Protein AF-0000000072905252 (afdb_homodimer)

Secondary structure (DSSP, 8-state):
-EEP-TT-GGGGSPPBPPPGGG-SHHHHHHHHHHHHHHHHTT-SEEEGGGGT--BSEEEEEETTEEEEEEEEEEEEE-S-EEEEEE--TTSTT--EEEEEESEEEEEEE-TTS-EEEEEEEHHHHHHHHHHHHHHTT--GGGGS-HHHHHHHHHHHHHHHHT--PEE-/-EEP-TT-GGGGSPPBPPPGGG-SHHHHHHHHHHHHHHHHTT-SEEEGGGGT--BSEEEEEETTEEEEEEEEEEEEE-S-EEEEEE--TTSTT--EEEEEESEEEEEEE-TTS-EEEEEEEHHHHHHHHHHHHHHTT--GGGGS-HHHHHHHHHHHHHHHHT--PEE-

Structure (mmCIF, N/CA/C/O backbone):
data_AF-0000000072905252-model_v1
#
loop_
_entity.id
_entity.type
_entity.pdbx_description
1 polymer 'Peptide deformylase'
#
loop_
_atom_site.group_PDB
_atom_site.id
_atom_site.type_symbol
_atom_site.label_atom_id
_atom_site.label_alt_id
_atom_site.label_comp_id
_atom_site.label_asym_id
_atom_site.label_entity_id
_atom_site.label_seq_id
_atom_site.pdbx_PDB_ins_code
_atom_site.Cartn_x
_atom_site.Cartn_y
_atom_site.Cartn_z
_atom_site.occupancy
_atom_site.B_iso_or_equiv
_atom_site.auth_seq_id
_atom_site.auth_comp_id
_atom_site.auth_asym_id
_atom_site.auth_atom_id
_atom_site.pdbx_PDB_model_num
ATOM 1 N N . MET A 1 1 ? 1.146 -1.81 -18.516 1 95.25 1 MET A N 1
ATOM 2 C CA . MET A 1 1 ? 0.144 -2.795 -18.125 1 95.25 1 MET A CA 1
ATOM 3 C C . MET A 1 1 ? -0.932 -2.156 -17.25 1 95.25 1 MET A C 1
ATOM 5 O O . MET A 1 1 ? -0.639 -1.273 -16.453 1 95.25 1 MET A O 1
ATOM 9 N N . ASN A 1 2 ? -2.209 -2.602 -17.453 1 96.75 2 ASN A N 1
ATOM 10 C CA . ASN A 1 2 ? -3.328 -2.004 -16.719 1 96.75 2 ASN A CA 1
ATOM 11 C C . ASN A 1 2 ? -3.799 -2.898 -15.586 1 96.75 2 ASN A C 1
ATOM 13 O O . ASN A 1 2 ? -3.852 -4.121 -15.727 1 96.75 2 ASN A O 1
ATOM 17 N N . ILE A 1 3 ? -4.121 -2.289 -14.484 1 97.62 3 ILE A N 1
ATOM 18 C CA . ILE A 1 3 ? -4.672 -3.033 -13.352 1 97.62 3 ILE A CA 1
ATOM 19 C C . ILE A 1 3 ? -6.191 -2.883 -13.328 1 97.62 3 ILE A C 1
ATOM 21 O O . ILE A 1 3 ? -6.711 -1.764 -13.312 1 97.62 3 ILE A O 1
ATOM 25 N N . GLN A 1 4 ? -6.84 -4.02 -13.352 1 97.88 4 GLN A N 1
ATOM 26 C CA . GLN A 1 4 ? -8.297 -4.039 -13.281 1 97.88 4 GLN A CA 1
ATOM 27 C C . GLN A 1 4 ? -8.789 -3.576 -11.914 1 97.88 4 GLN A C 1
ATOM 29 O O . GLN A 1 4 ? -8.141 -3.818 -10.898 1 97.88 4 GLN A O 1
ATOM 34 N N . VAL A 1 5 ? -9.883 -3.012 -11.922 1 96.31 5 VAL A N 1
ATOM 35 C CA . VAL A 1 5 ? -10.453 -2.451 -10.695 1 96.31 5 VAL A CA 1
ATOM 36 C C . VAL A 1 5 ? -11.742 -3.188 -10.344 1 96.31 5 VAL A C 1
ATOM 38 O O . VAL A 1 5 ? -12.344 -3.842 -11.195 1 96.31 5 VAL A O 1
ATOM 41 N N . TYR A 1 6 ? -12.094 -3.09 -9.18 1 94.81 6 TYR A N 1
ATOM 42 C CA . TYR A 1 6 ? -13.305 -3.697 -8.641 1 94.81 6 TYR A CA 1
ATOM 43 C C . TYR A 1 6 ? -14.445 -3.629 -9.648 1 94.81 6 TYR A C 1
ATOM 45 O O . TYR A 1 6 ? -14.617 -2.619 -10.336 1 94.81 6 TYR A O 1
ATOM 53 N N . GLU A 1 7 ? -15.227 -4.766 -9.906 1 91.75 7 GLU A N 1
ATOM 54 C CA . GLU A 1 7 ? -16.391 -5 -10.766 1 91.75 7 GLU A CA 1
ATOM 55 C C . GLU A 1 7 ? -15.977 -5.684 -12.07 1 91.75 7 GLU A C 1
ATOM 57 O O . GLU A 1 7 ? -16.828 -6.191 -12.805 1 91.75 7 GLU A O 1
ATOM 62 N N . ALA A 1 8 ? -14.609 -5.484 -12.383 1 95.94 8 ALA A N 1
ATOM 63 C CA . ALA A 1 8 ? -14.203 -6.25 -13.555 1 95.94 8 ALA A CA 1
ATOM 64 C C . ALA A 1 8 ? -14.516 -7.73 -13.383 1 95.94 8 ALA A C 1
ATOM 66 O O . ALA A 1 8 ? -14.125 -8.344 -12.383 1 95.94 8 ALA A O 1
ATOM 67 N N . LYS A 1 9 ? -15.133 -8.352 -14.312 1 96.62 9 LYS A N 1
ATOM 68 C CA . LYS A 1 9 ? -15.609 -9.727 -14.211 1 96.62 9 LYS A CA 1
ATOM 69 C C . LYS A 1 9 ? -14.461 -10.695 -13.977 1 96.62 9 LYS A C 1
ATOM 71 O O . LYS A 1 9 ? -14.609 -11.68 -13.242 1 96.62 9 LYS A O 1
ATOM 76 N N . ILE A 1 10 ? -13.344 -10.367 -14.539 1 98.12 10 ILE A N 1
ATOM 77 C CA . ILE A 1 10 ? -12.211 -11.289 -14.492 1 98.12 10 ILE A CA 1
ATOM 78 C C . ILE A 1 10 ? -11.711 -11.422 -13.055 1 98.12 10 ILE A C 1
ATOM 80 O O . ILE A 1 10 ? -11.102 -12.438 -12.695 1 98.12 10 ILE A O 1
ATOM 84 N N . LEU A 1 11 ? -11.977 -10.438 -12.172 1 98.25 11 LEU A N 1
ATOM 85 C CA . LEU A 1 11 ? -11.523 -10.453 -10.789 1 98.25 11 LEU A CA 1
ATOM 86 C C . LEU A 1 11 ? -12.336 -11.445 -9.969 1 98.25 11 LEU A C 1
ATOM 88 O O . LEU A 1 11 ? -11.93 -11.812 -8.859 1 98.25 11 LEU A O 1
ATOM 92 N N . ARG A 1 12 ? -13.445 -11.961 -10.531 1 97.81 12 ARG A N 1
ATOM 93 C CA . ARG A 1 12 ? -14.312 -12.898 -9.836 1 97.81 12 ARG A CA 1
ATOM 94 C C . ARG A 1 12 ? -14.266 -14.273 -10.492 1 97.81 12 ARG A C 1
ATOM 96 O O . ARG A 1 12 ? -15.047 -15.164 -10.148 1 97.81 12 ARG A O 1
ATOM 103 N N . THR A 1 13 ? -13.391 -14.43 -11.383 1 97.75 13 THR A N 1
ATOM 104 C CA . THR A 1 13 ? -13.258 -15.695 -12.109 1 97.75 13 THR A CA 1
ATOM 105 C C . THR A 1 13 ? -12.062 -16.484 -11.594 1 97.75 13 THR A C 1
ATOM 107 O O . THR A 1 13 ? -10.977 -15.945 -11.422 1 97.75 13 THR A O 1
ATOM 110 N N . LYS A 1 14 ? -12.336 -17.781 -11.281 1 98.62 14 LYS A N 1
ATOM 111 C CA . LYS A 1 14 ? -11.219 -18.656 -10.945 1 98.62 14 LYS A CA 1
ATOM 112 C C . LYS A 1 14 ? -10.289 -18.844 -12.141 1 98.62 14 LYS A C 1
ATOM 114 O O . LYS A 1 14 ? -10.727 -19.297 -13.203 1 98.62 14 LYS A O 1
ATOM 119 N N . SER A 1 15 ? -9.102 -18.5 -11.992 1 98.75 15 SER A N 1
ATOM 120 C CA . SER A 1 15 ? -8.141 -18.531 -13.086 1 98.75 15 SER A CA 1
ATOM 121 C C . SER A 1 15 ? -7.777 -19.953 -13.461 1 98.75 15 SER A C 1
ATOM 123 O O . SER A 1 15 ? -7.844 -20.859 -12.625 1 98.75 15 SER A O 1
ATOM 125 N N . THR A 1 16 ? -7.336 -20.156 -14.648 1 98.81 16 THR A N 1
ATOM 126 C CA . THR A 1 16 ? -7.031 -21.469 -15.195 1 98.81 16 THR A CA 1
ATOM 127 C C . THR A 1 16 ? -5.555 -21.812 -15 1 98.81 16 THR A C 1
ATOM 129 O O . THR A 1 16 ? -4.68 -20.984 -15.281 1 98.81 16 THR A O 1
ATOM 132 N N . PRO A 1 17 ? -5.258 -23 -14.562 1 98.75 17 PRO A N 1
ATOM 133 C CA . PRO A 1 17 ? -3.857 -23.391 -14.375 1 98.75 17 PRO A CA 1
ATOM 134 C C . PRO A 1 17 ? -3.059 -23.359 -15.68 1 98.75 17 PRO A C 1
ATOM 136 O O . PRO A 1 17 ? -3.639 -23.438 -16.766 1 98.75 17 PRO A O 1
ATOM 139 N N . LEU A 1 18 ? -1.794 -23.219 -15.508 1 98.69 18 LEU A N 1
ATOM 140 C CA . LEU A 1 18 ? -0.896 -23.266 -16.656 1 98.69 18 LEU A CA 1
ATOM 141 C C . LEU A 1 18 ? -0.424 -24.688 -16.938 1 98.69 18 LEU A C 1
ATOM 143 O O . LEU A 1 18 ? -0.189 -25.453 -16 1 98.69 18 LEU A O 1
ATOM 147 N N . GLU A 1 19 ? -0.247 -24.922 -18.203 1 97.88 19 GLU A N 1
ATOM 148 C CA . GLU A 1 19 ? 0.451 -26.125 -18.625 1 97.88 19 GLU A CA 1
ATOM 149 C C . GLU A 1 19 ? 1.955 -25.891 -18.734 1 97.88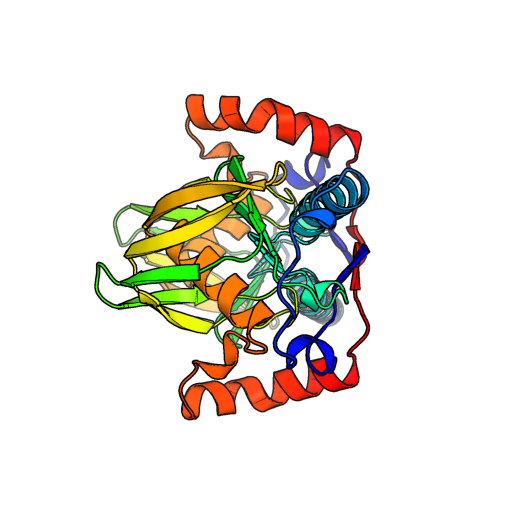 19 GLU A C 1
ATOM 151 O O . GLU A 1 19 ? 2.402 -24.75 -18.828 1 97.88 19 GLU A O 1
ATOM 156 N N . LYS A 1 20 ? 2.662 -26.938 -18.75 1 95.81 20 LYS A N 1
ATOM 157 C CA . LYS A 1 20 ? 4.121 -26.875 -18.734 1 95.81 20 LYS A CA 1
ATOM 158 C C . LYS A 1 20 ? 4.637 -26.078 -19.938 1 95.81 20 LYS A C 1
ATOM 160 O O . LYS A 1 20 ? 5.594 -25.312 -19.828 1 95.81 20 LYS A O 1
ATOM 165 N N . GLU A 1 21 ? 4.008 -26.266 -21.078 1 96.56 21 GLU A N 1
ATOM 166 C CA . GLU A 1 21 ? 4.453 -25.641 -22.312 1 96.56 21 GLU A CA 1
ATOM 167 C C . GLU A 1 21 ? 4.234 -24.141 -22.281 1 96.56 21 GLU A C 1
ATOM 169 O O . GLU A 1 21 ? 4.844 -23.391 -23.062 1 96.56 21 GLU A O 1
ATOM 174 N N . GLU A 1 22 ? 3.396 -23.703 -21.359 1 98.06 22 GLU A N 1
ATOM 175 C CA . GLU A 1 22 ? 3.076 -22.281 -21.25 1 98.06 22 GLU A CA 1
ATOM 176 C C . GLU A 1 22 ? 4.125 -21.547 -20.438 1 98.06 22 GLU A C 1
ATOM 178 O O . GLU A 1 22 ? 4.148 -20.312 -20.406 1 98.06 22 GLU A O 1
ATOM 183 N N . ILE A 1 23 ? 4.914 -22.297 -19.812 1 98.31 23 ILE A N 1
ATOM 184 C CA . ILE A 1 23 ? 6.016 -21.703 -19.062 1 98.31 23 ILE A CA 1
ATOM 185 C C . ILE A 1 23 ? 7.211 -21.5 -19.984 1 98.31 23 ILE A C 1
ATOM 187 O O . ILE A 1 23 ? 8.047 -22.391 -20.141 1 98.31 23 ILE A O 1
ATOM 191 N N . ASN A 1 24 ? 7.258 -20.312 -20.656 1 98.06 24 ASN A N 1
ATOM 192 C CA . ASN A 1 24 ? 8.219 -19.984 -21.703 1 98.06 24 ASN A CA 1
ATOM 193 C C . ASN A 1 24 ? 8.68 -18.531 -21.594 1 98.06 24 ASN A C 1
ATOM 195 O O . ASN A 1 24 ? 8.406 -17.859 -20.609 1 98.06 24 ASN A O 1
ATOM 199 N N . ASP A 1 25 ? 9.398 -18.078 -22.594 1 98.12 25 ASP A N 1
ATOM 200 C CA . ASP A 1 25 ? 9.984 -16.75 -22.562 1 98.12 25 ASP A CA 1
ATOM 201 C C . ASP A 1 25 ? 8.898 -15.672 -22.562 1 98.12 25 ASP A C 1
ATOM 203 O O . ASP A 1 25 ? 9.07 -14.609 -21.969 1 98.12 25 ASP A O 1
ATOM 207 N N . GLU A 1 26 ? 7.832 -15.977 -23.234 1 98.31 26 GLU A N 1
ATOM 208 C CA . GLU A 1 26 ? 6.727 -15.023 -23.266 1 98.31 26 GLU A CA 1
ATOM 209 C C . GLU A 1 26 ? 6.129 -14.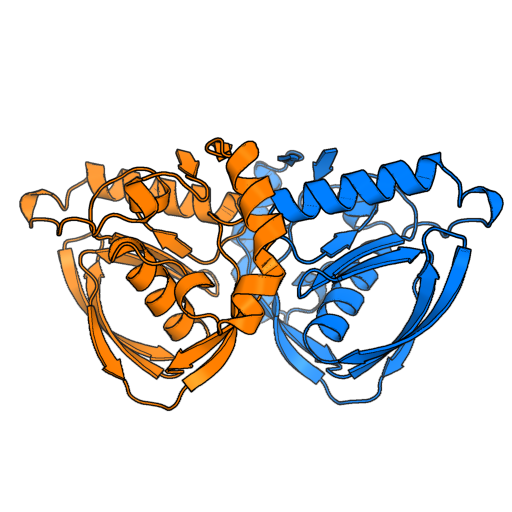82 -21.875 1 98.31 26 GLU A C 1
ATOM 211 O O . GLU A 1 26 ? 5.863 -13.688 -21.469 1 98.31 26 GLU A O 1
ATOM 216 N N . LEU A 1 27 ? 5.934 -15.883 -21.188 1 98.69 27 LEU A N 1
ATOM 217 C CA . LEU A 1 27 ? 5.43 -15.789 -19.812 1 98.69 27 LEU A CA 1
ATOM 218 C C . LEU A 1 27 ? 6.402 -15.031 -18.922 1 98.69 27 LEU A C 1
ATOM 220 O O . LEU A 1 27 ? 5.992 -14.195 -18.125 1 98.69 27 LEU A O 1
ATOM 224 N N . ARG A 1 28 ? 7.652 -15.312 -19.078 1 98.69 28 ARG A N 1
ATOM 225 C CA . ARG A 1 28 ? 8.664 -14.664 -18.25 1 98.69 28 ARG A CA 1
ATOM 226 C C . ARG A 1 28 ? 8.641 -13.148 -18.453 1 98.69 28 ARG A C 1
ATOM 228 O O . ARG A 1 28 ? 8.773 -12.383 -17.5 1 98.69 28 ARG A O 1
ATOM 235 N N . LYS A 1 29 ? 8.461 -12.758 -19.672 1 98.69 29 LYS A N 1
ATOM 236 C CA . LYS A 1 29 ? 8.352 -11.336 -19.969 1 98.69 29 LYS A CA 1
ATOM 237 C C . LYS A 1 29 ? 7.121 -10.727 -19.297 1 98.69 29 LYS A C 1
ATOM 239 O O . LYS A 1 29 ? 7.188 -9.625 -18.75 1 98.69 29 LYS A O 1
ATOM 244 N N . THR A 1 30 ? 6.051 -11.422 -19.375 1 98.75 30 THR A N 1
ATOM 245 C CA . THR A 1 30 ? 4.812 -10.969 -18.75 1 98.75 30 THR A CA 1
ATOM 246 C C . THR A 1 30 ? 4.996 -10.82 -17.234 1 98.75 30 THR A C 1
ATOM 248 O O . THR A 1 30 ? 4.594 -9.812 -16.656 1 98.75 30 THR A O 1
ATOM 251 N N . LEU A 1 31 ? 5.645 -11.797 -16.625 1 98.88 31 LEU A N 1
ATOM 252 C CA . LEU A 1 31 ? 5.902 -11.766 -15.188 1 98.88 31 LEU A CA 1
ATOM 253 C C . LEU A 1 31 ? 6.781 -10.578 -14.812 1 98.88 31 LEU A C 1
ATOM 255 O O . LEU A 1 31 ? 6.543 -9.914 -13.805 1 98.88 31 LEU A O 1
ATOM 259 N N . ASP A 1 32 ? 7.773 -10.297 -15.641 1 98.62 32 ASP A N 1
ATOM 260 C CA . ASP A 1 32 ? 8.641 -9.141 -15.414 1 98.62 32 ASP A CA 1
ATOM 261 C C . ASP A 1 32 ? 7.84 -7.844 -15.477 1 98.62 32 ASP A C 1
ATOM 263 O O . ASP A 1 32 ? 8.047 -6.941 -14.664 1 98.62 32 ASP A O 1
ATOM 267 N N . GLU A 1 33 ? 6.973 -7.758 -16.422 1 98.69 33 GLU A N 1
ATOM 268 C CA . GLU A 1 33 ? 6.133 -6.57 -16.562 1 98.69 33 GLU A CA 1
ATOM 269 C C . GLU A 1 33 ? 5.195 -6.418 -15.367 1 98.69 33 GLU A C 1
ATOM 271 O O . GLU A 1 33 ? 4.934 -5.301 -14.922 1 98.69 33 GLU A O 1
ATOM 276 N N . MET A 1 34 ? 4.723 -7.508 -14.867 1 98.75 34 MET A N 1
ATOM 277 C CA . MET A 1 34 ? 3.861 -7.488 -13.688 1 98.75 34 MET A CA 1
ATOM 278 C C . MET A 1 34 ? 4.617 -6.961 -12.477 1 98.75 34 MET A C 1
ATOM 280 O O . MET A 1 34 ? 4.07 -6.184 -11.688 1 98.75 34 MET A O 1
ATOM 284 N N . VAL A 1 35 ? 5.855 -7.391 -12.305 1 98.31 35 VAL A N 1
ATOM 285 C CA . VAL A 1 35 ? 6.68 -6.91 -11.195 1 98.31 35 VAL A CA 1
ATOM 286 C C . VAL A 1 35 ? 6.852 -5.398 -11.297 1 98.31 35 VAL A C 1
ATOM 288 O O . VAL A 1 35 ? 6.688 -4.68 -10.305 1 98.31 35 VAL A O 1
ATOM 291 N N . GLU A 1 36 ? 7.145 -4.902 -12.492 1 96.69 36 GLU A N 1
ATOM 292 C CA . GLU A 1 36 ? 7.328 -3.471 -12.703 1 96.69 36 GLU A CA 1
ATOM 293 C C . GLU A 1 36 ? 6.043 -2.701 -12.406 1 96.69 36 GLU A C 1
ATOM 295 O O . GLU A 1 36 ? 6.074 -1.676 -11.719 1 96.69 36 GLU A O 1
ATOM 300 N N . THR A 1 37 ? 4.953 -3.203 -12.867 1 97.56 37 THR A N 1
ATOM 301 C CA . THR A 1 37 ? 3.65 -2.582 -12.648 1 97.56 37 THR A CA 1
ATOM 302 C C . THR A 1 37 ? 3.309 -2.562 -11.156 1 97.56 37 THR A C 1
ATOM 304 O O . THR A 1 37 ? 2.877 -1.536 -10.633 1 97.56 37 THR A O 1
ATOM 307 N N . MET A 1 38 ? 3.545 -3.666 -10.5 1 97.75 38 MET A N 1
ATOM 308 C CA . MET A 1 38 ? 3.326 -3.795 -9.062 1 97.75 38 MET A CA 1
ATOM 309 C C . MET A 1 38 ? 4.117 -2.74 -8.297 1 97.75 38 MET A C 1
ATOM 311 O O . MET A 1 38 ? 3.572 -2.057 -7.43 1 97.75 38 MET A O 1
ATOM 315 N N . ARG A 1 39 ? 5.398 -2.568 -8.68 1 94.62 39 ARG A N 1
ATOM 316 C CA . ARG A 1 39 ? 6.277 -1.589 -8.047 1 94.62 39 ARG A CA 1
ATOM 317 C C . ARG A 1 39 ? 5.75 -0.172 -8.242 1 94.62 39 ARG A C 1
ATOM 319 O O . ARG A 1 39 ? 5.629 0.591 -7.281 1 94.62 39 ARG A O 1
ATOM 326 N N . LEU A 1 40 ? 5.352 0.103 -9.422 1 93 40 LEU A N 1
ATOM 327 C CA . LEU A 1 40 ? 4.863 1.436 -9.758 1 93 40 LEU A CA 1
ATOM 328 C C . LEU A 1 40 ? 3.562 1.741 -9.031 1 93 40 LEU A C 1
ATOM 330 O O . LEU A 1 40 ? 3.312 2.887 -8.648 1 93 40 LEU A O 1
ATOM 334 N N . ALA A 1 41 ? 2.77 0.756 -8.859 1 94.62 41 ALA A N 1
ATOM 335 C CA . ALA A 1 41 ? 1.467 0.93 -8.219 1 94.62 41 ALA A CA 1
ATOM 336 C C . ALA A 1 41 ? 1.587 0.873 -6.699 1 94.62 41 ALA A C 1
ATOM 338 O O . ALA A 1 41 ? 0.583 0.947 -5.988 1 94.62 41 ALA A O 1
ATOM 339 N N . ASN A 1 42 ? 2.785 0.638 -6.223 1 93.12 42 ASN A N 1
ATOM 340 C CA . ASN A 1 42 ? 3.082 0.617 -4.793 1 93.12 42 ASN A CA 1
ATOM 341 C C . ASN A 1 42 ? 2.42 -0.569 -4.102 1 93.12 42 ASN A C 1
ATOM 343 O O . ASN A 1 42 ? 1.799 -0.41 -3.047 1 93.12 42 ASN A O 1
ATOM 347 N N . GLY A 1 43 ? 2.576 -1.724 -4.789 1 95.5 43 GLY A N 1
ATOM 348 C CA . GLY A 1 43 ? 2.021 -2.953 -4.246 1 95.5 43 GLY A CA 1
ATOM 349 C C . GLY A 1 43 ? 3.082 -3.92 -3.752 1 95.5 43 GLY A C 1
ATOM 350 O O . GLY A 1 43 ? 4.27 -3.732 -4.02 1 95.5 43 GLY A O 1
ATOM 351 N N . VAL A 1 44 ? 2.578 -4.961 -3.084 1 96.44 44 VAL A N 1
ATOM 352 C CA . VAL A 1 44 ? 3.424 -6.047 -2.594 1 96.44 44 VAL A CA 1
ATOM 353 C C . VAL A 1 44 ? 3.205 -7.293 -3.443 1 96.44 44 VAL A C 1
ATOM 355 O O . VAL A 1 44 ? 4.078 -8.164 -3.518 1 96.44 44 VAL A O 1
ATOM 358 N N . GLY A 1 45 ? 2.094 -7.352 -4.094 1 98.44 45 GLY A N 1
ATOM 359 C CA . GLY A 1 45 ? 1.72 -8.453 -4.965 1 98.44 45 GLY A CA 1
ATOM 360 C C . GLY A 1 45 ? 0.789 -8.039 -6.09 1 98.44 45 GLY A C 1
ATOM 361 O O . GLY A 1 45 ? 0.141 -6.992 -6.008 1 98.44 45 GLY A O 1
ATOM 362 N N . LEU A 1 46 ? 0.73 -8.852 -7.035 1 98.88 46 LEU A N 1
ATOM 363 C CA . LEU A 1 46 ? -0.113 -8.633 -8.203 1 98.88 46 LEU A CA 1
ATOM 364 C C . LEU A 1 46 ? -0.442 -9.953 -8.898 1 98.88 46 LEU A C 1
ATOM 366 O O . LEU A 1 46 ? 0.46 -10.688 -9.305 1 98.88 46 LEU A O 1
ATOM 370 N N . ALA A 1 47 ? -1.706 -10.227 -9.039 1 98.88 47 ALA A N 1
ATOM 371 C CA . ALA A 1 47 ? -2.148 -11.484 -9.633 1 98.88 47 ALA A CA 1
ATOM 372 C C . ALA A 1 47 ? -2.473 -11.305 -11.109 1 98.88 47 ALA A C 1
ATOM 374 O O . ALA A 1 47 ? -2.783 -10.195 -11.555 1 98.88 47 ALA A O 1
ATOM 375 N N . SER A 1 48 ? -2.451 -12.406 -11.82 1 98.88 48 SER A N 1
ATOM 376 C CA . SER A 1 48 ? -2.668 -12.391 -13.266 1 98.88 48 SER A CA 1
ATOM 377 C C . SER A 1 48 ? -4.043 -11.828 -13.609 1 98.88 48 SER A C 1
ATOM 379 O O . SER A 1 48 ? -4.176 -11.031 -14.539 1 98.88 48 SER A O 1
ATOM 381 N N . ASN A 1 49 ? -5.051 -12.234 -12.852 1 98.75 49 ASN A N 1
ATOM 382 C CA . ASN A 1 49 ? -6.395 -11.766 -13.172 1 98.75 49 ASN A CA 1
ATOM 383 C C . ASN A 1 49 ? -6.543 -10.266 -12.914 1 98.75 49 ASN A C 1
ATOM 385 O O . ASN A 1 49 ? -7.379 -9.609 -13.531 1 98.75 49 ASN A O 1
ATOM 389 N N . GLN A 1 50 ? -5.703 -9.688 -12.086 1 98.75 50 GLN A N 1
ATOM 390 C CA . GLN A 1 50 ? -5.719 -8.25 -11.867 1 98.75 50 GLN A CA 1
ATOM 391 C C . GLN A 1 50 ? -5.211 -7.496 -13.086 1 98.75 50 GLN A C 1
ATOM 393 O O . GLN A 1 50 ? -5.449 -6.293 -13.227 1 98.75 50 GLN A O 1
ATOM 398 N N . VAL A 1 51 ? -4.496 -8.203 -13.969 1 98.69 51 VAL A N 1
ATOM 399 C CA . VAL A 1 51 ? -4.012 -7.559 -15.18 1 98.69 51 VAL A CA 1
ATOM 400 C C . VAL A 1 51 ? -4.664 -8.195 -16.406 1 98.69 51 VAL A C 1
ATOM 402 O O . VAL A 1 51 ? -4.051 -8.289 -17.469 1 98.69 51 VAL A O 1
ATOM 405 N N . ASP A 1 52 ? -5.77 -8.766 -16.219 1 98.38 52 ASP A N 1
ATOM 406 C CA . ASP A 1 52 ? -6.684 -9.227 -17.25 1 98.38 52 ASP A CA 1
ATOM 407 C C . ASP A 1 52 ? -6.16 -10.5 -17.922 1 98.38 52 ASP A C 1
ATOM 409 O O . ASP A 1 52 ? -6.379 -10.711 -19.125 1 98.38 52 ASP A O 1
ATOM 413 N N . ILE A 1 53 ? -5.449 -11.258 -17.25 1 98.69 53 ILE A N 1
ATOM 414 C CA . ILE A 1 53 ? -4.961 -12.539 -17.75 1 98.69 53 ILE A CA 1
ATOM 415 C C . ILE A 1 53 ? -5.566 -13.672 -16.938 1 98.69 53 ILE A C 1
ATOM 417 O O . ILE A 1 53 ? -5.457 -13.688 -15.703 1 98.69 53 ILE A O 1
ATOM 421 N N . ASP A 1 54 ? -6.23 -14.617 -17.609 1 98.56 54 ASP A N 1
ATOM 422 C CA . ASP A 1 54 ? -6.906 -15.734 -16.953 1 98.56 54 ASP A CA 1
ATOM 423 C C . ASP A 1 54 ? -5.977 -16.938 -16.828 1 98.56 54 ASP A C 1
ATOM 425 O O . ASP A 1 54 ? -6.207 -17.969 -17.438 1 98.56 54 ASP A O 1
ATOM 429 N N . ARG A 1 55 ? -4.973 -16.844 -16.031 1 98.81 55 ARG A N 1
ATOM 430 C CA . ARG A 1 55 ? -4.035 -17.906 -15.719 1 98.81 55 ARG A CA 1
ATOM 431 C C . ARG A 1 55 ? -3.605 -17.859 -14.258 1 98.81 55 ARG A C 1
ATOM 433 O O . ARG A 1 55 ? -3.525 -16.781 -13.664 1 98.81 55 ARG A O 1
ATOM 440 N N . ARG A 1 56 ? -3.238 -18.953 -13.68 1 98.88 56 ARG A N 1
ATOM 441 C CA . ARG A 1 56 ? -2.986 -19.047 -12.242 1 98.88 56 ARG A CA 1
ATOM 442 C C . ARG A 1 56 ? -1.529 -18.734 -11.922 1 98.88 56 ARG A C 1
ATOM 444 O O . ARG A 1 56 ? -0.723 -19.641 -11.711 1 98.88 56 ARG A O 1
ATOM 451 N N . TYR A 1 57 ? -1.21 -17.516 -11.844 1 98.94 57 TYR A N 1
ATOM 452 C CA . TYR A 1 57 ? 0.095 -17.078 -11.352 1 98.94 57 TYR A CA 1
ATOM 453 C C . TYR A 1 57 ? 0.022 -15.672 -10.773 1 98.94 57 TYR A C 1
ATOM 455 O O . TYR A 1 57 ? -0.938 -14.938 -11.023 1 98.94 57 TYR A O 1
ATOM 463 N N . PHE A 1 58 ? 0.933 -15.32 -9.945 1 98.94 58 PHE A N 1
ATOM 464 C CA . PHE A 1 58 ? 1.069 -13.969 -9.406 1 98.94 58 PHE A CA 1
ATOM 465 C C . PHE A 1 58 ? 2.518 -13.68 -9.039 1 98.94 58 PHE A C 1
ATOM 467 O O . PHE A 1 58 ? 3.355 -14.586 -9.023 1 98.94 58 PHE A O 1
ATOM 474 N N . VAL A 1 59 ? 2.816 -12.422 -8.82 1 98.94 59 VAL A N 1
ATOM 475 C CA . VAL A 1 59 ? 4.145 -12 -8.391 1 98.94 59 VAL A CA 1
ATOM 476 C C . VAL A 1 59 ? 4.055 -11.336 -7.02 1 98.94 59 VAL A C 1
ATOM 478 O O . VAL A 1 59 ? 3.035 -10.727 -6.684 1 98.94 59 VAL A O 1
ATOM 481 N N . LEU A 1 60 ? 5.098 -11.492 -6.211 1 98.75 60 LEU A N 1
ATOM 482 C CA . LEU A 1 60 ? 5.273 -10.891 -4.895 1 98.75 60 LEU A CA 1
ATOM 483 C C . LEU A 1 60 ? 6.652 -10.25 -4.77 1 98.75 60 LEU A C 1
ATOM 485 O O . LEU A 1 60 ? 7.625 -10.734 -5.348 1 98.75 60 LEU A O 1
ATOM 489 N N . GLU A 1 61 ? 6.719 -9.234 -4.031 1 97.38 61 GLU A N 1
ATOM 490 C CA . GLU A 1 61 ? 8.031 -8.703 -3.682 1 97.38 61 GLU A CA 1
ATOM 491 C C . GLU A 1 61 ? 8.047 -8.156 -2.26 1 97.38 61 GLU A C 1
ATOM 493 O O . GLU A 1 61 ? 7.227 -7.301 -1.909 1 97.38 61 GLU A O 1
ATOM 498 N N . ILE A 1 62 ? 8.922 -8.656 -1.437 1 93.94 62 ILE A N 1
ATOM 499 C CA . ILE A 1 62 ? 9.148 -8.188 -0.075 1 93.94 62 ILE A CA 1
ATOM 500 C C . ILE A 1 62 ? 10.648 -8.078 0.187 1 93.94 62 ILE A C 1
ATOM 502 O O . ILE A 1 62 ? 11.406 -9.008 -0.104 1 93.94 62 ILE A O 1
ATOM 506 N N . ASP A 1 63 ? 11.148 -6.941 0.66 1 90.06 63 ASP A N 1
ATOM 507 C CA . ASP A 1 63 ? 12.547 -6.707 0.99 1 90.06 63 ASP A CA 1
ATOM 508 C C . ASP A 1 63 ? 13.453 -7.012 -0.203 1 90.06 63 ASP A C 1
ATOM 510 O O . ASP A 1 63 ? 14.438 -7.746 -0.073 1 90.06 63 ASP A O 1
ATOM 514 N N . GLU A 1 64 ? 12.906 -6.621 -1.407 1 89.44 64 GLU A N 1
ATOM 515 C CA . GLU A 1 64 ? 13.664 -6.664 -2.652 1 89.44 64 GLU A CA 1
ATOM 516 C C . GLU A 1 64 ? 13.828 -8.102 -3.152 1 89.44 64 GLU A C 1
ATOM 518 O O . GLU A 1 64 ? 14.617 -8.359 -4.062 1 89.44 64 GLU A O 1
ATOM 523 N N . ILE A 1 65 ? 13.148 -8.977 -2.508 1 95.44 65 ILE A N 1
ATOM 524 C CA . ILE A 1 65 ? 13.102 -10.359 -2.986 1 95.44 65 ILE A CA 1
ATOM 525 C C . ILE A 1 65 ? 11.812 -10.594 -3.766 1 95.44 65 ILE A C 1
ATOM 527 O O . ILE A 1 65 ? 10.711 -10.43 -3.225 1 95.44 65 ILE A O 1
ATOM 531 N N . VAL A 1 66 ? 11.992 -10.953 -5.02 1 98 66 VAL A N 1
ATOM 532 C CA . VAL A 1 66 ? 10.852 -11.172 -5.91 1 98 66 VAL A CA 1
ATOM 533 C C . VAL A 1 66 ? 10.531 -12.656 -5.992 1 98 66 VAL A C 1
ATOM 535 O O . VAL A 1 66 ? 11.445 -13.492 -6.086 1 98 66 VAL A O 1
ATOM 538 N N . LYS A 1 67 ? 9.297 -13.008 -5.883 1 98.75 67 LYS A N 1
ATOM 539 C CA . LYS A 1 67 ? 8.82 -14.359 -6.156 1 98.75 67 LYS A CA 1
ATOM 540 C C . LYS A 1 67 ? 7.758 -14.359 -7.25 1 98.75 67 LYS A C 1
ATOM 542 O O . LYS A 1 67 ? 6.801 -13.594 -7.191 1 98.75 67 LYS A O 1
ATOM 547 N N . LYS A 1 68 ? 7.961 -15.117 -8.242 1 98.94 68 LYS A N 1
ATOM 548 C CA . LYS A 1 68 ? 7.012 -15.375 -9.328 1 98.94 68 LYS A CA 1
ATOM 549 C C . LYS A 1 68 ? 6.387 -16.766 -9.188 1 98.94 68 LYS A C 1
ATOM 551 O O . LYS A 1 68 ? 7.059 -17.781 -9.398 1 98.94 68 LYS A O 1
ATOM 556 N N . CYS A 1 69 ? 5.156 -16.797 -8.828 1 98.94 69 CYS A N 1
ATOM 557 C CA . CYS A 1 69 ? 4.52 -18.047 -8.383 1 98.94 69 CYS A CA 1
ATOM 558 C C . CYS A 1 69 ? 3.52 -18.531 -9.422 1 98.94 69 CYS A C 1
ATOM 560 O O . CYS A 1 69 ? 2.441 -17.969 -9.578 1 98.94 69 CYS A O 1
ATOM 562 N N . ILE A 1 70 ? 3.896 -19.609 -10.047 1 98.94 70 ILE A N 1
ATOM 563 C CA . ILE A 1 70 ? 3.045 -20.219 -11.062 1 98.94 70 ILE A CA 1
ATOM 564 C C . ILE A 1 70 ? 2.328 -21.422 -10.477 1 98.94 70 ILE A C 1
ATOM 566 O O . ILE A 1 70 ? 2.949 -22.266 -9.812 1 98.94 70 ILE A O 1
ATOM 570 N N . ASN A 1 71 ? 1.043 -21.531 -10.688 1 98.94 71 ASN A N 1
ATOM 571 C CA . ASN A 1 71 ? 0.197 -22.609 -10.172 1 98.94 71 ASN A CA 1
ATOM 572 C C . ASN A 1 71 ? 0.392 -22.797 -8.664 1 98.94 71 ASN A C 1
ATOM 574 O O . ASN A 1 71 ? 0.622 -23.906 -8.203 1 98.94 71 ASN A O 1
ATOM 578 N N . PRO A 1 72 ? 0.211 -21.719 -7.93 1 98.94 72 PRO A N 1
ATOM 579 C CA . PRO A 1 72 ? 0.483 -21.797 -6.488 1 98.94 72 PRO A CA 1
ATOM 580 C C . PRO A 1 72 ? -0.581 -22.578 -5.723 1 98.94 72 PRO A C 1
ATOM 582 O O . PRO A 1 72 ? -1.75 -22.578 -6.117 1 98.94 72 PRO A O 1
ATOM 585 N N . GLU A 1 73 ? -0.112 -23.125 -4.672 1 98.75 73 GLU A N 1
ATOM 586 C CA . GLU A 1 73 ? -0.994 -23.875 -3.773 1 98.75 73 GLU A CA 1
ATOM 587 C C . GLU A 1 73 ? -0.565 -23.703 -2.32 1 98.75 73 GLU A C 1
ATOM 589 O O . GLU A 1 73 ? 0.63 -23.672 -2.018 1 98.75 73 GLU A O 1
ATOM 594 N N . ILE A 1 74 ? -1.515 -23.578 -1.463 1 98.75 74 ILE A N 1
ATOM 595 C CA . ILE A 1 74 ? -1.255 -23.656 -0.03 1 98.75 74 ILE A CA 1
ATOM 596 C C . ILE A 1 74 ? -1.413 -25.094 0.448 1 98.75 74 ILE A C 1
ATOM 598 O O . ILE A 1 74 ? -2.508 -25.656 0.387 1 98.75 74 ILE A O 1
ATOM 602 N N . LEU A 1 75 ? -0.341 -25.609 0.94 1 98.75 75 LEU A N 1
ATOM 603 C CA . LEU A 1 75 ? -0.32 -27.031 1.304 1 98.75 75 LEU A CA 1
ATOM 604 C C . LEU A 1 75 ? -0.821 -27.234 2.73 1 98.75 75 LEU A C 1
ATOM 606 O O . LEU A 1 75 ? -1.499 -28.219 3.021 1 98.75 75 LEU A O 1
ATOM 610 N N . GLU A 1 76 ? -0.391 -26.344 3.615 1 98.5 76 GLU A N 1
ATOM 611 C CA . GLU A 1 76 ? -0.682 -26.516 5.035 1 98.5 76 GLU A CA 1
ATOM 612 C C . GLU A 1 76 ? -0.75 -25.156 5.746 1 98.5 76 GLU A C 1
ATOM 614 O O . GLU A 1 76 ? 0.007 -24.25 5.418 1 98.5 76 GLU A O 1
ATOM 619 N N . VAL A 1 77 ? -1.645 -25.062 6.723 1 98.19 77 VAL A N 1
ATOM 620 C CA . VAL A 1 77 ? -1.672 -23.953 7.66 1 98.19 77 VAL A CA 1
ATOM 621 C C . VAL A 1 77 ? -0.918 -24.328 8.938 1 98.19 77 VAL A C 1
ATOM 623 O O . VAL A 1 77 ? -1.214 -25.344 9.555 1 98.19 77 VAL A O 1
ATOM 626 N N . LEU A 1 78 ? 0.012 -23.562 9.328 1 97.81 78 LEU A N 1
ATOM 627 C CA . LEU A 1 78 ? 0.947 -24 10.367 1 97.81 78 LEU A CA 1
ATOM 628 C C . LEU A 1 78 ? 0.789 -23.156 11.625 1 97.81 78 LEU A C 1
ATOM 630 O O . LEU A 1 78 ? 1.408 -23.453 12.656 1 97.81 78 LEU A O 1
ATOM 634 N N . ASP A 1 79 ? 0.065 -22.078 11.586 1 95.62 79 ASP A N 1
ATOM 635 C CA . ASP A 1 79 ? -0.129 -21.219 12.742 1 95.62 79 ASP A CA 1
ATOM 636 C C . ASP A 1 79 ? -1.527 -20.594 12.742 1 95.62 79 ASP A C 1
ATOM 638 O O . ASP A 1 79 ? -2.268 -20.734 11.766 1 95.62 79 ASP A O 1
ATOM 642 N N . ASP A 1 80 ? -1.888 -19.953 13.773 1 95.19 80 ASP A N 1
ATOM 643 C CA . ASP A 1 80 ? -3.205 -19.344 13.953 1 95.19 80 ASP A CA 1
ATOM 644 C C . ASP A 1 80 ? -3.354 -18.094 13.094 1 95.19 80 ASP A C 1
ATOM 646 O O . ASP A 1 80 ? -2.367 -17.562 12.57 1 95.19 80 ASP A O 1
ATOM 650 N N . ASN A 1 81 ? -4.605 -17.656 12.984 1 96.5 81 ASN A N 1
ATOM 651 C CA . ASN A 1 81 ? -4.93 -16.422 12.289 1 96.5 81 ASN A CA 1
ATOM 652 C C . ASN A 1 81 ? -4.469 -15.195 13.07 1 96.5 81 ASN A C 1
ATOM 654 O O . ASN A 1 81 ? -4.578 -15.156 14.297 1 96.5 81 ASN A O 1
ATOM 658 N N . VAL A 1 82 ? -3.938 -14.258 12.367 1 95.19 82 VAL A N 1
ATOM 659 C CA . VAL A 1 82 ? -3.621 -12.945 12.906 1 95.19 82 VAL A CA 1
ATOM 660 C C . VAL A 1 82 ? -4.242 -11.859 12.031 1 95.19 82 VAL A C 1
ATOM 662 O O . VAL A 1 82 ? -4.234 -11.961 10.805 1 95.19 82 VAL A O 1
ATOM 665 N N . GLU A 1 83 ? -4.797 -10.883 12.688 1 93.94 83 GLU A N 1
ATOM 666 C CA . GLU A 1 83 ? -5.367 -9.766 11.945 1 93.94 83 GLU A CA 1
ATOM 667 C C . GLU A 1 83 ? -4.285 -8.781 11.508 1 93.94 83 GLU A C 1
ATOM 669 O O . GLU A 1 83 ? -3.422 -8.406 12.305 1 93.94 83 GLU A O 1
ATOM 674 N N . MET A 1 84 ? -4.293 -8.438 10.273 1 90.5 84 MET A N 1
ATOM 675 C CA . MET A 1 84 ? -3.391 -7.422 9.742 1 90.5 84 MET A CA 1
ATOM 676 C C . MET A 1 84 ? -4.098 -6.555 8.703 1 90.5 84 MET A C 1
ATOM 678 O O . MET A 1 84 ? -4.992 -7.027 8 1 90.5 84 MET A O 1
ATOM 682 N N . GLU A 1 85 ? -3.713 -5.297 8.633 1 91.06 85 GLU A N 1
ATOM 683 C CA . GLU A 1 85 ? -4.277 -4.383 7.645 1 91.06 85 GLU A CA 1
ATOM 684 C C . GLU A 1 85 ? -3.947 -4.832 6.227 1 91.06 85 GLU A C 1
ATOM 686 O O . GLU A 1 85 ? -2.811 -5.215 5.941 1 91.06 85 GLU A O 1
ATOM 691 N N . GLU A 1 86 ? -4.988 -4.848 5.406 1 94.62 86 GLU A N 1
ATOM 692 C CA . GLU A 1 86 ? -4.805 -5.211 4.004 1 94.62 86 GLU A CA 1
ATOM 693 C C . GLU A 1 86 ? -5.422 -4.168 3.076 1 94.62 86 GLU A C 1
ATOM 695 O O . GLU A 1 86 ? -6.434 -3.555 3.41 1 94.62 86 GLU A O 1
ATOM 700 N N . GLY A 1 87 ? -4.777 -3.873 1.992 1 94.88 87 GLY A N 1
ATOM 701 C CA . GLY A 1 87 ? -5.301 -3.197 0.816 1 94.88 87 GLY A CA 1
ATOM 702 C C . GLY A 1 87 ? -5.191 -4.027 -0.448 1 94.88 87 GLY A C 1
ATOM 703 O O . GLY A 1 87 ? -4.789 -5.191 -0.399 1 94.88 87 GLY A O 1
ATOM 704 N N . CYS A 1 88 ? -5.609 -3.465 -1.419 1 97.06 88 CYS A N 1
ATOM 705 C CA . CYS A 1 88 ? -5.59 -4.172 -2.693 1 97.06 88 CYS A CA 1
ATOM 706 C C . CYS A 1 88 ? -5.469 -3.197 -3.857 1 97.06 88 CYS A C 1
ATOM 708 O O . CYS A 1 88 ? -6.176 -2.189 -3.902 1 97.06 88 CYS A O 1
ATOM 710 N N . LEU A 1 89 ? -4.617 -3.525 -4.816 1 97.5 89 LEU A N 1
ATOM 711 C CA . LEU A 1 89 ? -4.41 -2.652 -5.969 1 97.5 89 LEU A CA 1
ATOM 712 C C . LEU A 1 89 ? -5.676 -2.555 -6.812 1 97.5 89 LEU A C 1
ATOM 714 O O . LEU A 1 89 ? -5.859 -1.583 -7.551 1 97.5 89 LEU A O 1
ATOM 718 N N . SER A 1 90 ? -6.594 -3.502 -6.707 1 97.94 90 SER A N 1
ATOM 719 C CA . SER A 1 90 ? -7.832 -3.516 -7.48 1 97.94 90 SER A CA 1
ATOM 720 C C . SER A 1 90 ? -8.977 -2.863 -6.711 1 97.94 90 SER A C 1
ATOM 722 O O . SER A 1 90 ? -10.078 -2.699 -7.238 1 97.94 90 SER A O 1
ATOM 724 N N . ILE A 1 91 ? -8.773 -2.5 -5.527 1 96.5 91 ILE A N 1
ATOM 725 C CA . ILE A 1 91 ? -9.758 -1.811 -4.703 1 96.5 91 ILE A CA 1
ATOM 726 C C . ILE A 1 91 ? -9.125 -0.589 -4.043 1 96.5 91 ILE A C 1
ATOM 728 O O . ILE A 1 91 ? -8.945 -0.557 -2.824 1 96.5 91 ILE A O 1
ATOM 732 N N . PRO A 1 92 ? -8.859 0.45 -4.855 1 94.31 92 PRO A N 1
ATOM 733 C CA . PRO A 1 92 ? -8.094 1.603 -4.371 1 94.31 92 PRO A CA 1
ATOM 734 C C . PRO A 1 92 ? -8.781 2.32 -3.211 1 94.31 92 PRO A C 1
ATOM 736 O O . PRO A 1 92 ? -10 2.529 -3.24 1 94.31 92 PRO A O 1
ATOM 739 N N . GLY A 1 93 ? -8.008 2.617 -2.223 1 93.06 93 GLY A N 1
ATOM 740 C CA . GLY A 1 93 ? -8.461 3.49 -1.153 1 93.06 93 GLY A CA 1
ATOM 741 C C . GLY A 1 93 ? -9.141 2.744 -0.02 1 93.06 93 GLY A C 1
ATOM 742 O O . GLY A 1 93 ? -9.562 3.354 0.964 1 93.06 93 GLY A O 1
ATOM 743 N N . ILE A 1 94 ? -9.281 1.476 -0.146 1 95.12 94 ILE A N 1
ATOM 744 C CA . ILE A 1 94 ? -9.914 0.706 0.917 1 95.12 94 ILE A CA 1
ATOM 745 C C . ILE A 1 94 ? -8.875 -0.163 1.62 1 95.12 94 ILE A C 1
ATOM 747 O O . ILE A 1 94 ? -8.156 -0.924 0.973 1 95.12 94 ILE A O 1
ATOM 751 N N . PHE A 1 95 ? -8.742 0.026 2.928 1 94.56 95 PHE A N 1
ATOM 752 C CA . PHE A 1 95 ? -7.883 -0.76 3.809 1 94.56 95 PHE A CA 1
ATOM 753 C C . PHE A 1 95 ? -8.68 -1.311 4.984 1 94.56 95 PHE A C 1
ATOM 755 O O . PHE A 1 95 ? -9.422 -0.573 5.645 1 94.56 95 PHE A O 1
ATOM 762 N N . LYS A 1 96 ? -8.594 -2.584 5.254 1 95.5 96 LYS A N 1
ATOM 763 C CA . LYS A 1 96 ? -9.281 -3.221 6.375 1 95.5 96 LYS A CA 1
ATOM 764 C C . LYS A 1 96 ? -8.422 -4.305 7.012 1 95.5 96 LYS A C 1
ATOM 766 O O . LYS A 1 96 ? -7.52 -4.848 6.363 1 95.5 96 LYS A O 1
ATOM 771 N N . ARG A 1 97 ? -8.672 -4.504 8.234 1 94.19 97 ARG A N 1
ATOM 772 C CA . ARG A 1 97 ? -8.016 -5.625 8.906 1 94.19 97 ARG A CA 1
ATOM 773 C C . ARG A 1 97 ? -8.609 -6.953 8.461 1 94.19 97 ARG A C 1
ATOM 775 O O . ARG A 1 97 ? -9.836 -7.117 8.445 1 94.19 97 ARG A O 1
ATOM 782 N N . VAL A 1 98 ? -7.793 -7.812 8.102 1 96.44 98 VAL A N 1
ATOM 783 C CA . VAL A 1 98 ? -8.203 -9.148 7.691 1 96.44 98 VAL A CA 1
ATOM 784 C C . VAL A 1 98 ? -7.422 -10.195 8.469 1 96.44 98 VAL A C 1
ATOM 786 O O . VAL A 1 98 ? -6.215 -10.055 8.68 1 96.44 98 VAL A O 1
ATOM 789 N N . ALA A 1 99 ? -8.07 -11.188 8.898 1 96.88 99 ALA A N 1
ATOM 790 C CA . ALA A 1 99 ? -7.426 -12.297 9.609 1 96.88 99 ALA A CA 1
ATOM 791 C C . ALA A 1 99 ? -6.992 -13.383 8.633 1 96.88 99 ALA A C 1
ATOM 793 O O . ALA A 1 99 ? -7.785 -13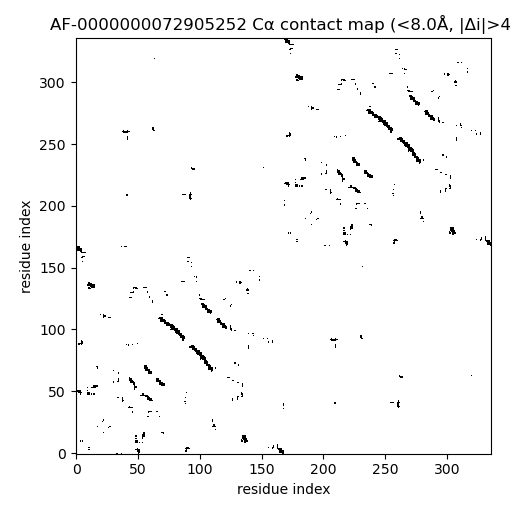.844 7.812 1 96.88 99 ALA A O 1
ATOM 794 N N . ARG A 1 100 ? -5.703 -13.711 8.711 1 97.69 100 ARG A N 1
ATOM 795 C CA . ARG A 1 100 ? -5.141 -14.812 7.938 1 97.69 100 ARG A CA 1
ATOM 796 C C . ARG A 1 100 ? -4.168 -15.633 8.781 1 97.69 100 ARG A C 1
ATOM 798 O O . ARG A 1 100 ? -3.57 -15.109 9.727 1 97.69 100 ARG A O 1
ATOM 805 N N . PRO A 1 101 ? -4.027 -16.969 8.391 1 98.25 101 PRO A N 1
ATOM 806 C CA . PRO A 1 101 ? -2.934 -17.703 9.016 1 98.25 101 PRO A CA 1
ATOM 807 C C . PRO A 1 101 ? -1.588 -17 8.898 1 98.25 101 PRO A C 1
ATOM 809 O O . PRO A 1 101 ? -1.241 -16.5 7.82 1 98.25 101 PRO A O 1
ATOM 812 N N . ASN A 1 102 ? -0.867 -16.953 10 1 97.75 102 ASN A N 1
ATOM 813 C CA . ASN A 1 102 ? 0.384 -16.203 10.039 1 97.75 102 ASN A CA 1
ATOM 814 C C . ASN A 1 102 ? 1.548 -17.016 9.492 1 97.75 102 ASN A C 1
ATOM 816 O O . ASN A 1 102 ? 2.623 -16.484 9.227 1 97.75 102 ASN A O 1
ATOM 820 N N . LYS A 1 103 ? 1.354 -18.297 9.367 1 98.62 103 LYS A N 1
ATOM 821 C CA . LYS A 1 103 ? 2.379 -19.219 8.875 1 98.62 103 LYS A CA 1
ATOM 822 C C . LYS A 1 103 ? 1.765 -20.312 8.023 1 98.62 103 LYS A C 1
ATOM 824 O O . LYS A 1 103 ? 0.83 -21 8.453 1 98.62 103 LYS A O 1
ATOM 829 N N . ILE A 1 104 ? 2.299 -20.516 6.785 1 98.88 104 ILE A N 1
ATOM 830 C CA . ILE A 1 104 ? 1.748 -21.516 5.863 1 98.88 104 ILE A CA 1
ATOM 831 C C . ILE A 1 104 ? 2.883 -22.203 5.113 1 98.88 104 ILE A C 1
ATOM 833 O O . ILE A 1 104 ? 3.963 -21.641 4.941 1 98.88 104 ILE A O 1
ATOM 837 N N . LYS A 1 105 ? 2.637 -23.375 4.688 1 98.94 105 LYS A N 1
ATOM 838 C CA . LYS A 1 105 ? 3.469 -24.078 3.721 1 98.94 105 LYS A CA 1
ATOM 839 C C . LYS A 1 105 ? 2.873 -24 2.318 1 98.94 105 LYS A C 1
ATOM 841 O O . LYS A 1 105 ? 1.68 -24.25 2.129 1 98.94 105 LYS A O 1
ATOM 846 N N . VAL A 1 106 ? 3.709 -23.656 1.361 1 98.94 106 VAL A N 1
ATOM 847 C CA . VAL A 1 106 ? 3.174 -23.422 0.024 1 98.94 106 VAL A CA 1
ATOM 848 C C . VAL A 1 106 ? 3.986 -24.203 -1.003 1 98.94 106 VAL A C 1
ATOM 850 O O . VAL A 1 106 ? 5.102 -24.641 -0.716 1 98.94 106 VAL A O 1
ATOM 853 N N . ARG A 1 107 ? 3.402 -24.406 -2.152 1 98.94 107 ARG A N 1
ATOM 854 C CA . ARG A 1 107 ? 4.043 -24.984 -3.332 1 98.94 107 ARG A CA 1
ATOM 855 C C . ARG A 1 107 ? 3.68 -24.203 -4.586 1 98.94 107 ARG A C 1
ATOM 857 O O . ARG A 1 107 ? 2.527 -23.797 -4.758 1 98.94 107 ARG A O 1
ATOM 864 N N . TYR A 1 108 ? 4.648 -24 -5.473 1 98.94 108 TYR A N 1
ATOM 865 C CA . TYR A 1 108 ? 4.41 -23.359 -6.762 1 98.94 108 TYR A CA 1
ATOM 866 C C . TYR A 1 108 ? 5.539 -23.672 -7.738 1 98.94 108 TYR A C 1
ATOM 868 O O . TYR A 1 108 ? 6.535 -24.297 -7.367 1 98.94 108 TYR A O 1
ATOM 876 N N . LEU A 1 109 ? 5.352 -23.359 -9 1 98.88 109 LEU A N 1
ATOM 877 C CA . LEU A 1 109 ? 6.426 -23.391 -9.992 1 98.88 109 LEU A CA 1
ATOM 878 C C . LEU A 1 109 ? 7.055 -22.016 -10.148 1 98.88 109 LEU A C 1
ATOM 880 O O . LEU A 1 109 ? 6.352 -21 -10.18 1 98.88 109 LEU A O 1
ATOM 884 N N . ASP A 1 110 ? 8.352 -21.984 -10.258 1 98.56 110 ASP A N 1
ATOM 885 C CA . ASP A 1 110 ? 9.008 -20.703 -10.531 1 98.56 110 ASP A CA 1
ATOM 886 C C . ASP A 1 110 ? 8.984 -20.391 -12.023 1 98.56 110 ASP A C 1
ATOM 888 O O . ASP A 1 110 ? 8.359 -21.109 -12.805 1 98.56 110 ASP A O 1
ATOM 892 N N . GLU A 1 111 ? 9.609 -19.312 -12.438 1 97.94 111 GLU A N 1
ATOM 893 C CA . GLU A 1 111 ? 9.508 -18.812 -13.797 1 97.94 111 GLU A CA 1
ATOM 894 C C . GLU A 1 111 ? 10.188 -19.75 -14.789 1 97.94 111 GLU A C 1
ATOM 896 O O . GLU A 1 111 ? 10.008 -19.625 -16 1 97.94 111 GLU A O 1
ATOM 901 N N . ASN A 1 112 ? 10.922 -20.766 -14.289 1 97.12 112 ASN A N 1
ATOM 902 C CA . ASN A 1 112 ? 11.578 -21.766 -15.133 1 97.12 112 ASN A CA 1
ATOM 903 C C . ASN A 1 112 ? 10.867 -23.109 -15.07 1 97.12 112 ASN A C 1
ATOM 905 O O . ASN A 1 112 ? 11.312 -24.078 -15.68 1 97.12 112 ASN A O 1
ATOM 909 N N . GLY A 1 113 ? 9.805 -23.172 -14.273 1 97.88 113 GLY A N 1
ATOM 910 C CA . GLY A 1 113 ? 9 -24.375 -14.195 1 97.88 113 GLY A CA 1
ATOM 911 C C . GLY A 1 113 ? 9.469 -25.344 -13.117 1 97.88 113 GLY A C 1
ATOM 912 O O . GLY A 1 113 ? 9.008 -26.484 -13.055 1 97.88 113 GLY A O 1
ATOM 913 N N . ASN A 1 114 ? 10.359 -24.891 -12.297 1 98.38 114 ASN A N 1
ATOM 914 C CA . ASN A 1 114 ? 10.82 -25.734 -11.188 1 98.38 114 ASN A CA 1
ATOM 915 C C . ASN A 1 114 ? 9.875 -25.656 -10 1 98.38 114 ASN A C 1
ATOM 917 O O . ASN A 1 114 ? 9.359 -24.578 -9.672 1 98.38 114 ASN A O 1
ATOM 921 N N . VAL A 1 115 ? 9.773 -26.781 -9.336 1 98.62 115 VAL A N 1
ATOM 922 C CA . VAL A 1 115 ? 8.914 -26.844 -8.164 1 98.62 115 VAL A CA 1
ATOM 923 C C . VAL A 1 115 ? 9.609 -26.188 -6.977 1 98.62 115 VAL A C 1
ATOM 925 O O . VAL A 1 115 ? 10.781 -26.453 -6.711 1 98.62 115 VAL A O 1
ATOM 928 N N . VAL A 1 116 ? 8.898 -25.297 -6.301 1 98.81 116 VAL A N 1
ATOM 929 C CA . VAL A 1 116 ? 9.367 -24.688 -5.062 1 98.81 116 VAL A CA 1
ATOM 930 C C . VAL A 1 116 ? 8.398 -25 -3.932 1 98.81 116 VAL A C 1
ATOM 932 O O . VAL A 1 116 ? 7.188 -24.797 -4.07 1 98.81 116 VAL A O 1
ATOM 935 N N . GLU A 1 117 ? 8.828 -25.547 -2.912 1 98.81 117 GLU A N 1
ATOM 936 C CA . GLU A 1 117 ? 8.086 -25.719 -1.666 1 98.81 117 GLU A CA 1
ATOM 937 C C . GLU A 1 117 ? 8.758 -24.969 -0.517 1 98.81 117 GLU A C 1
ATOM 939 O O . GLU A 1 117 ? 9.961 -25.109 -0.302 1 98.81 117 GLU A O 1
ATOM 944 N N . GLU A 1 118 ? 8.008 -24.188 0.181 1 98.75 118 GLU A N 1
ATOM 945 C CA . GLU A 1 118 ? 8.625 -23.438 1.271 1 98.75 118 GLU A CA 1
ATOM 946 C C . GLU A 1 118 ? 7.586 -23.016 2.309 1 98.75 118 GLU A C 1
ATOM 948 O O . GLU A 1 118 ? 6.383 -23.078 2.051 1 98.75 118 GLU A O 1
ATOM 953 N N . VAL A 1 119 ? 8.078 -22.703 3.498 1 98.81 119 VAL A N 1
ATOM 954 C CA . VAL A 1 119 ? 7.246 -22.141 4.559 1 98.81 119 VAL A CA 1
ATOM 955 C C . VAL A 1 119 ? 7.324 -20.625 4.535 1 98.81 119 VAL A C 1
ATOM 957 O O . VAL A 1 119 ? 8.406 -20.047 4.402 1 98.81 119 VAL A O 1
ATOM 960 N N . MET A 1 120 ? 6.164 -19.938 4.547 1 98.31 120 MET A N 1
ATOM 961 C CA . MET A 1 120 ? 6.066 -18.484 4.594 1 98.31 120 MET A CA 1
ATOM 962 C C . MET A 1 120 ? 5.414 -18.031 5.895 1 98.31 120 MET A C 1
ATOM 964 O O . MET A 1 120 ? 4.52 -18.688 6.414 1 98.31 120 MET A O 1
ATOM 968 N N . GLU A 1 121 ? 5.918 -16.953 6.352 1 97.25 121 GLU A N 1
ATOM 969 C CA . GLU A 1 121 ? 5.371 -16.391 7.582 1 97.25 121 GLU A CA 1
ATOM 970 C C . GLU A 1 121 ? 5.184 -14.875 7.465 1 97.25 121 GLU A C 1
ATOM 972 O O . GLU A 1 121 ? 5.789 -14.242 6.598 1 97.25 121 GLU A O 1
ATOM 977 N N . GLY A 1 122 ? 4.32 -14.352 8.359 1 94.56 122 GLY A N 1
ATOM 978 C CA . GLY A 1 122 ? 4.145 -12.914 8.406 1 94.56 122 GLY A CA 1
ATOM 979 C C . GLY A 1 122 ? 3.666 -12.328 7.09 1 94.56 122 GLY A C 1
ATOM 980 O O . GLY A 1 122 ? 2.699 -12.812 6.5 1 94.56 122 GLY A O 1
ATOM 981 N N . LEU A 1 123 ? 4.375 -11.328 6.625 1 94.62 123 LEU A N 1
ATOM 982 C CA . LEU A 1 123 ? 3.957 -10.586 5.441 1 94.62 123 LEU A CA 1
ATOM 983 C C . LEU A 1 123 ? 3.969 -11.477 4.207 1 94.62 123 LEU A C 1
ATOM 985 O O . LEU A 1 123 ? 3.094 -11.367 3.344 1 94.62 123 LEU A O 1
ATOM 989 N N . TRP A 1 124 ? 4.922 -12.398 4.148 1 97.62 124 TRP A N 1
ATOM 990 C CA . TRP A 1 124 ? 4.98 -13.336 3.033 1 97.62 124 TRP A CA 1
ATOM 991 C C . TRP A 1 124 ? 3.738 -14.219 3 1 97.62 124 TRP A C 1
ATOM 993 O O . TRP A 1 124 ? 3.131 -14.406 1.944 1 97.62 124 TRP A O 1
ATOM 1003 N N . ALA A 1 125 ? 3.42 -14.734 4.156 1 98.5 125 ALA A N 1
ATOM 1004 C CA . ALA A 1 125 ? 2.252 -15.609 4.258 1 98.5 125 ALA A CA 1
ATOM 1005 C C . ALA A 1 125 ? 0.977 -14.859 3.877 1 98.5 125 ALA A C 1
ATOM 1007 O O . ALA A 1 125 ? 0.163 -15.367 3.102 1 98.5 125 ALA A O 1
ATOM 1008 N N . LYS A 1 126 ? 0.833 -13.672 4.359 1 97.5 126 LYS A N 1
ATOM 1009 C CA . LYS A 1 126 ? -0.347 -12.852 4.09 1 97.5 126 LYS A CA 1
ATOM 1010 C C . LYS A 1 126 ? -0.462 -12.531 2.602 1 97.5 126 LYS A C 1
ATOM 1012 O O . LYS A 1 126 ? -1.522 -12.711 2.002 1 97.5 126 LYS A O 1
ATOM 1017 N N . ALA A 1 127 ? 0.641 -12.055 1.977 1 98.31 127 ALA A N 1
ATOM 1018 C CA . ALA A 1 127 ? 0.639 -11.672 0.568 1 98.31 127 ALA A CA 1
ATOM 1019 C C . ALA A 1 127 ? 0.319 -12.867 -0.327 1 98.31 127 ALA A C 1
ATOM 1021 O O . ALA A 1 127 ? -0.46 -12.75 -1.276 1 98.31 127 ALA A O 1
ATOM 1022 N N . PHE A 1 128 ? 0.889 -14.016 0 1 98.88 128 PHE A N 1
ATOM 1023 C CA . PHE A 1 128 ? 0.648 -15.227 -0.782 1 98.88 128 PHE A CA 1
ATOM 1024 C C . PHE A 1 128 ? -0.823 -15.617 -0.733 1 98.88 128 PHE A C 1
ATOM 1026 O O . PHE A 1 128 ? -1.418 -15.945 -1.763 1 98.88 128 PHE A O 1
ATOM 1033 N N . GLN A 1 129 ? -1.36 -15.594 0.463 1 98.88 129 GLN A N 1
ATOM 1034 C CA . GLN A 1 129 ? -2.773 -15.914 0.637 1 98.88 129 GLN A CA 1
ATOM 1035 C C . GLN A 1 129 ? -3.66 -14.914 -0.103 1 98.88 129 GLN A C 1
ATOM 1037 O O . GLN A 1 129 ? -4.629 -15.305 -0.759 1 98.88 129 GLN A O 1
ATOM 1042 N N . HIS A 1 130 ? -3.328 -13.617 -0.008 1 98.75 130 HIS A N 1
ATOM 1043 C CA . HIS A 1 130 ? -4.078 -12.57 -0.688 1 98.75 130 HIS A CA 1
ATOM 1044 C C . HIS A 1 130 ? -4.102 -12.797 -2.195 1 98.75 130 HIS A C 1
ATOM 1046 O O . HIS A 1 130 ? -5.168 -12.789 -2.812 1 98.75 130 HIS A O 1
ATOM 1052 N N . GLU A 1 131 ? -2.9 -13.031 -2.783 1 98.94 131 GLU A N 1
ATOM 1053 C CA . GLU A 1 131 ? -2.82 -13.234 -4.227 1 98.94 131 GLU A CA 1
ATOM 1054 C C . GLU A 1 131 ? -3.477 -14.547 -4.637 1 98.94 131 GLU A C 1
ATOM 1056 O O . GLU A 1 131 ? -4.051 -14.648 -5.723 1 98.94 131 GLU A O 1
ATOM 1061 N N . THR A 1 132 ? -3.406 -15.578 -3.779 1 98.88 132 THR A N 1
ATOM 1062 C CA . THR A 1 132 ? -4.105 -16.828 -4.043 1 98.88 132 THR A CA 1
ATOM 1063 C C . THR A 1 132 ? -5.613 -16.609 -4.082 1 98.88 132 THR A C 1
ATOM 1065 O O . THR A 1 132 ? -6.309 -17.172 -4.934 1 98.88 132 THR A O 1
ATOM 1068 N N . ASP A 1 133 ? -6.141 -15.852 -3.152 1 98.81 133 ASP A N 1
ATOM 1069 C CA . ASP A 1 133 ? -7.551 -15.477 -3.213 1 98.81 133 ASP A CA 1
ATOM 1070 C C . ASP A 1 133 ? -7.902 -14.867 -4.57 1 98.81 133 ASP A C 1
ATOM 1072 O O . ASP A 1 133 ? -8.93 -15.203 -5.156 1 98.81 133 ASP A O 1
ATOM 1076 N N . HIS A 1 134 ? -7.051 -14.008 -5.07 1 98.88 134 HIS A N 1
ATOM 1077 C CA . HIS A 1 134 ? -7.312 -13.359 -6.348 1 98.88 134 HIS A CA 1
ATOM 1078 C C . HIS A 1 134 ? -7.488 -14.383 -7.461 1 98.88 134 HIS A C 1
ATOM 1080 O O . HIS A 1 134 ? -8.492 -14.359 -8.18 1 98.88 134 HIS A O 1
ATOM 1086 N N . ILE A 1 135 ? -6.582 -15.305 -7.594 1 98.81 135 ILE A N 1
ATOM 1087 C CA . ILE A 1 135 ? -6.652 -16.234 -8.719 1 98.81 135 ILE A CA 1
ATOM 1088 C C . ILE A 1 135 ? -7.746 -17.266 -8.469 1 98.81 135 ILE A C 1
ATOM 1090 O O . ILE A 1 135 ? -8.062 -18.062 -9.352 1 98.81 135 ILE A O 1
ATOM 1094 N N . ASN A 1 136 ? -8.289 -17.312 -7.312 1 98.75 136 ASN A N 1
ATOM 1095 C CA . ASN A 1 136 ? -9.469 -18.125 -7.027 1 98.75 136 ASN A CA 1
ATOM 1096 C C . ASN A 1 136 ? -10.758 -17.312 -7.227 1 98.75 136 ASN A C 1
ATOM 1098 O O . ASN A 1 136 ? -11.844 -17.797 -6.91 1 98.75 136 ASN A O 1
ATOM 1102 N N . GLY A 1 137 ? -10.664 -16.125 -7.699 1 98.38 137 GLY A N 1
ATOM 1103 C CA . GLY A 1 137 ? -11.828 -15.289 -7.973 1 98.38 137 GLY A CA 1
ATOM 1104 C C . GLY A 1 137 ? -12.391 -14.633 -6.73 1 98.38 137 GLY A C 1
ATOM 1105 O O . GLY A 1 137 ? -13.578 -14.305 -6.68 1 98.38 137 GLY A O 1
ATOM 1106 N N . MET A 1 138 ? -11.555 -14.492 -5.727 1 98.19 138 MET A N 1
ATOM 1107 C CA . MET A 1 138 ? -11.945 -13.867 -4.465 1 98.19 138 MET A CA 1
ATOM 1108 C C . MET A 1 138 ? -11.109 -12.625 -4.188 1 98.19 138 MET A C 1
ATOM 1110 O O . MET A 1 138 ? -10.008 -12.484 -4.727 1 98.19 138 MET A O 1
ATOM 1114 N N . MET A 1 139 ? -11.641 -11.719 -3.375 1 97.81 139 MET A N 1
ATOM 1115 C CA . MET A 1 139 ? -10.93 -10.523 -2.932 1 97.81 139 MET A CA 1
ATOM 1116 C C . MET A 1 139 ? -10.945 -10.406 -1.411 1 97.81 139 MET A C 1
ATOM 1118 O O . MET A 1 139 ? -11.766 -11.047 -0.747 1 97.81 139 MET A O 1
ATOM 1122 N N . PHE A 1 140 ? -10.047 -9.578 -0.874 1 97.88 140 PHE A N 1
ATOM 1123 C CA . PHE A 1 140 ? -9.898 -9.516 0.576 1 97.88 140 PHE A CA 1
ATOM 1124 C C . PHE A 1 140 ? -11.188 -9.031 1.23 1 97.88 140 PHE A C 1
ATOM 1126 O O . PHE A 1 140 ? -11.469 -9.367 2.383 1 97.88 140 PHE A O 1
ATOM 1133 N N . ILE A 1 141 ? -12.031 -8.305 0.515 1 96.88 141 ILE A N 1
ATOM 1134 C CA . ILE A 1 141 ? -13.266 -7.762 1.074 1 96.88 141 ILE A CA 1
ATOM 1135 C C . ILE A 1 141 ? -14.258 -8.891 1.325 1 96.88 141 ILE A C 1
ATOM 1137 O O . ILE A 1 141 ? -15.219 -8.727 2.088 1 96.88 141 ILE A O 1
ATOM 1141 N N . ASP A 1 142 ? -14.07 -10.031 0.629 1 97.38 142 ASP A N 1
ATOM 1142 C CA . ASP A 1 142 ? -14.93 -11.195 0.828 1 97.38 142 ASP A CA 1
ATOM 1143 C C . ASP A 1 142 ? -14.695 -11.82 2.201 1 97.38 142 ASP A C 1
ATOM 1145 O O . ASP A 1 142 ? -15.508 -12.625 2.668 1 97.38 142 ASP A O 1
ATOM 1149 N N . ARG A 1 143 ? -13.625 -11.477 2.854 1 96.56 143 ARG A N 1
ATOM 1150 C CA . ARG A 1 143 ? -13.266 -12.055 4.145 1 96.56 143 ARG A CA 1
ATOM 1151 C C . ARG A 1 143 ? -13.695 -11.148 5.289 1 96.56 143 ARG A C 1
ATOM 1153 O O . ARG A 1 143 ? -13.523 -11.492 6.461 1 96.56 143 ARG A O 1
ATOM 1160 N N . LEU A 1 144 ? -14.242 -10.055 4.988 1 96.75 144 LEU A N 1
ATOM 1161 C CA . LEU A 1 144 ? -14.664 -9.102 6.008 1 96.75 144 LEU A CA 1
ATOM 1162 C C . LEU A 1 144 ? -15.969 -9.547 6.664 1 96.75 144 LEU A C 1
ATOM 1164 O O . LEU A 1 144 ? -16.781 -10.219 6.035 1 96.75 144 LEU A O 1
ATOM 1168 N N . SER A 1 145 ? -16.156 -9.203 7.863 1 95.56 145 SER A N 1
ATOM 1169 C CA . SER A 1 145 ? -17.438 -9.422 8.539 1 95.56 145 SER A CA 1
ATOM 1170 C C . SER A 1 145 ? -18.562 -8.641 7.863 1 95.56 145 SER A C 1
ATOM 1172 O O . SER A 1 145 ? -18.297 -7.672 7.148 1 95.56 145 SER A O 1
ATOM 1174 N N . PRO A 1 146 ? -19.797 -9.062 8.102 1 95.94 146 PRO A N 1
ATOM 1175 C CA . PRO A 1 146 ? -20.938 -8.328 7.527 1 95.94 146 PRO A CA 1
ATOM 1176 C C . PRO A 1 146 ? -20.938 -6.852 7.906 1 95.94 146 PRO A C 1
ATOM 1178 O O . PRO A 1 146 ? -21.219 -5.996 7.066 1 95.94 146 PRO A O 1
ATOM 1181 N N . ILE A 1 147 ? -20.656 -6.543 9.102 1 94.75 147 ILE A N 1
ATOM 1182 C CA . ILE A 1 147 ? -20.641 -5.164 9.578 1 94.75 147 ILE A CA 1
ATOM 1183 C C . ILE A 1 147 ? -19.594 -4.367 8.805 1 94.75 147 ILE A C 1
ATOM 1185 O O . ILE A 1 147 ? -19.875 -3.266 8.32 1 94.75 147 ILE A O 1
ATOM 1189 N N . ASN A 1 148 ? -18.375 -4.941 8.617 1 94.38 148 ASN A N 1
ATOM 1190 C CA . ASN A 1 148 ? -17.312 -4.262 7.891 1 94.38 148 ASN A CA 1
ATOM 1191 C C . ASN A 1 148 ? -17.656 -4.109 6.41 1 94.38 148 ASN A C 1
ATOM 1193 O O . ASN A 1 148 ? -17.312 -3.1 5.793 1 94.38 148 ASN A O 1
ATOM 1197 N N . LYS A 1 149 ? -18.297 -5.086 5.875 1 95.44 149 LYS A N 1
ATOM 1198 C CA . LYS A 1 149 ? -18.75 -4.984 4.492 1 95.44 149 LYS A CA 1
ATOM 1199 C C . LYS A 1 149 ? -19.734 -3.836 4.316 1 95.44 149 LYS A C 1
ATOM 1201 O O . LYS A 1 149 ? -19.672 -3.09 3.338 1 95.44 149 LYS A O 1
ATOM 1206 N N . SER A 1 150 ? -20.594 -3.709 5.266 1 95.31 150 SER A N 1
ATOM 1207 C CA . SER A 1 150 ? -21.578 -2.639 5.211 1 95.31 150 SER A CA 1
ATOM 1208 C C . SER A 1 150 ? -20.922 -1.268 5.281 1 95.31 150 SER A C 1
ATOM 1210 O O . SER A 1 150 ? -21.344 -0.329 4.609 1 95.31 150 SER A O 1
ATOM 1212 N N . LEU A 1 151 ? -19.891 -1.223 5.977 1 93.62 151 LEU A N 1
ATOM 1213 C CA . LEU A 1 151 ? -19.203 0.044 6.191 1 93.62 151 LEU A CA 1
ATOM 1214 C C . LEU A 1 151 ? -18.5 0.509 4.918 1 93.62 151 LEU A C 1
ATOM 1216 O O . LEU A 1 151 ? -18.312 1.71 4.711 1 93.62 151 LEU A O 1
ATOM 1220 N N . ILE A 1 152 ? -18.109 -0.427 4.051 1 94.81 152 ILE A N 1
ATOM 1221 C CA . ILE A 1 152 ? -17.359 -0.035 2.861 1 94.81 152 ILE A CA 1
ATOM 1222 C C . ILE A 1 152 ? -18.281 -0.034 1.645 1 94.81 152 ILE A C 1
ATOM 1224 O O . ILE A 1 152 ? -17.844 0.252 0.527 1 94.81 152 ILE A O 1
ATOM 1228 N N . ARG A 1 153 ? -19.531 -0.311 1.791 1 94.69 153 ARG A N 1
ATOM 1229 C CA . ARG A 1 153 ? -20.469 -0.485 0.69 1 94.69 153 ARG A CA 1
ATOM 1230 C C . ARG A 1 153 ? -20.531 0.76 -0.19 1 94.69 153 ARG A C 1
ATOM 1232 O O . ARG A 1 153 ? -20.453 0.663 -1.417 1 94.69 153 ARG A O 1
ATOM 1239 N N . LYS A 1 154 ? -20.641 1.911 0.439 1 93.19 154 LYS A N 1
ATOM 1240 C CA . LYS A 1 154 ? -20.75 3.162 -0.308 1 93.19 154 LYS A CA 1
ATOM 1241 C C . LYS A 1 154 ? -19.484 3.426 -1.115 1 93.19 154 LYS A C 1
ATOM 1243 O O . LYS A 1 154 ? -19.547 3.859 -2.268 1 93.19 154 LYS A O 1
ATOM 1248 N N . ARG A 1 155 ? -18.375 3.178 -0.515 1 93.31 155 ARG A N 1
ATOM 1249 C CA . ARG A 1 155 ? -17.109 3.371 -1.194 1 93.31 155 ARG A CA 1
ATOM 1250 C C . ARG A 1 155 ? -16.953 2.412 -2.371 1 93.31 155 ARG A C 1
ATOM 1252 O O . ARG A 1 155 ? -16.469 2.797 -3.438 1 93.31 155 ARG A O 1
ATOM 1259 N N . LEU A 1 156 ? -17.328 1.159 -2.139 1 94.31 156 LEU A N 1
ATOM 1260 C CA . LEU A 1 156 ? -17.281 0.172 -3.211 1 94.31 156 LEU A CA 1
ATOM 1261 C C . LEU A 1 156 ? -18.156 0.598 -4.383 1 94.31 156 LEU A C 1
ATOM 1263 O O . LEU A 1 156 ? -17.781 0.426 -5.543 1 94.31 156 LEU A O 1
ATOM 1267 N N . GLU A 1 157 ? -19.281 1.204 -4.062 1 94 157 GLU A N 1
ATOM 1268 C CA . GLU A 1 157 ? -20.172 1.695 -5.102 1 94 157 GLU A CA 1
ATOM 1269 C C . GLU A 1 157 ? -19.531 2.828 -5.898 1 94 157 GLU A C 1
ATOM 1271 O O . GLU A 1 157 ? -19.688 2.908 -7.117 1 94 157 GLU A O 1
ATOM 1276 N N . ASN A 1 158 ? -18.844 3.648 -5.211 1 91.06 158 ASN A N 1
ATOM 1277 C CA . ASN A 1 158 ? -18.156 4.742 -5.875 1 91.06 158 ASN A CA 1
ATOM 1278 C C . ASN A 1 158 ? -17.047 4.227 -6.801 1 91.06 158 ASN A C 1
ATOM 1280 O O . ASN A 1 158 ? -16.875 4.742 -7.906 1 91.06 158 ASN A O 1
ATOM 1284 N N . ILE A 1 159 ? -16.281 3.252 -6.324 1 91.19 159 ILE A N 1
ATOM 1285 C CA . ILE A 1 159 ? -15.234 2.635 -7.145 1 91.19 159 ILE A CA 1
ATOM 1286 C C . ILE A 1 159 ? -15.859 2.014 -8.391 1 91.19 159 ILE A C 1
ATOM 1288 O O . ILE A 1 159 ? -15.32 2.139 -9.492 1 91.19 159 ILE A O 1
ATOM 1292 N N . LYS A 1 160 ? -17.016 1.411 -8.164 1 88.81 160 LYS A N 1
ATOM 1293 C CA . LYS A 1 160 ? -17.719 0.762 -9.266 1 88.81 160 LYS A CA 1
ATOM 1294 C C . LYS A 1 160 ? -18.109 1.771 -10.344 1 88.81 160 LYS A C 1
ATOM 1296 O O . LYS A 1 160 ? -17.969 1.493 -11.539 1 88.81 160 LYS A O 1
ATOM 1301 N N . ARG A 1 161 ? -18.531 2.926 -9.945 1 86.06 161 ARG A N 1
ATOM 1302 C CA . ARG A 1 161 ? -19.016 3.955 -10.867 1 86.06 161 ARG A CA 1
ATOM 1303 C C . ARG A 1 161 ? -17.859 4.539 -11.68 1 86.06 161 ARG A C 1
ATOM 1305 O O . ARG A 1 161 ? -18.047 4.98 -12.812 1 86.06 161 ARG A O 1
ATOM 1312 N N . HIS A 1 162 ? -16.672 4.457 -11.133 1 79.69 162 HIS A N 1
ATOM 1313 C CA . HIS A 1 162 ? -15.508 5.035 -11.789 1 79.69 162 HIS A CA 1
ATOM 1314 C C . HIS A 1 162 ? -14.492 3.959 -12.141 1 79.69 162 HIS A C 1
ATOM 1316 O O . HIS A 1 162 ? -13.281 4.215 -12.141 1 79.69 162 HIS A O 1
ATOM 1322 N N . SER A 1 163 ? -15.086 2.762 -12.391 1 83.38 163 SER A N 1
ATOM 1323 C CA . SER A 1 163 ? -14.234 1.584 -12.547 1 83.38 163 SER A CA 1
ATOM 1324 C C . SER A 1 163 ? -13.562 1.564 -13.914 1 83.38 163 SER A C 1
ATOM 1326 O O . SER A 1 163 ? -14.219 1.362 -14.938 1 83.38 163 SER A O 1
ATOM 1328 N N . LYS A 1 164 ? -12.492 2.09 -14.125 1 89.56 164 LYS A N 1
ATOM 1329 C CA . LYS A 1 164 ? -11.625 1.946 -15.289 1 89.56 164 LYS A CA 1
ATOM 1330 C C . LYS A 1 164 ? -10.281 1.333 -14.906 1 89.56 164 LYS A C 1
ATOM 1332 O O . LYS A 1 164 ? -9.773 1.584 -13.812 1 89.56 164 LYS A O 1
ATOM 1337 N N . PRO A 1 165 ? -9.812 0.467 -15.805 1 93.19 165 PRO A N 1
ATOM 1338 C CA . PRO A 1 165 ? -8.469 -0.035 -15.516 1 93.19 165 PRO A CA 1
ATOM 1339 C C . PRO A 1 165 ? -7.449 1.085 -15.305 1 93.19 165 PRO A C 1
ATOM 1341 O O . PRO A 1 165 ? -7.531 2.127 -15.961 1 93.19 165 PRO A O 1
ATOM 1344 N N . ARG A 1 166 ? -6.621 0.924 -14.375 1 92.94 166 ARG A N 1
ATOM 1345 C CA . ARG A 1 166 ? -5.586 1.912 -14.078 1 92.94 166 ARG A CA 1
ATOM 1346 C C . ARG A 1 166 ? -4.301 1.603 -14.844 1 92.94 166 ARG A C 1
ATOM 1348 O O . ARG A 1 166 ? -3.811 0.472 -14.805 1 92.94 166 ARG A O 1
ATOM 1355 N N . GLU A 1 167 ? -3.783 2.631 -15.438 1 92 167 GLU A N 1
ATOM 1356 C CA . GLU A 1 167 ? -2.586 2.438 -16.25 1 92 167 GLU A CA 1
ATOM 1357 C C . GLU A 1 167 ? -1.321 2.75 -15.461 1 92 167 GLU A C 1
ATOM 1359 O O . GLU A 1 167 ? -1.272 3.738 -14.719 1 92 167 GLU A O 1
ATOM 1364 N N . PHE A 1 168 ? -0.429 1.797 -15.586 1 89.88 168 PHE A N 1
ATOM 1365 C CA . PHE A 1 168 ? 0.863 2.002 -14.938 1 89.88 168 PHE A CA 1
ATOM 1366 C C . PHE A 1 168 ? 2.002 1.778 -15.93 1 89.88 168 PHE A C 1
ATOM 1368 O O . PHE A 1 168 ? 1.859 1.014 -16.891 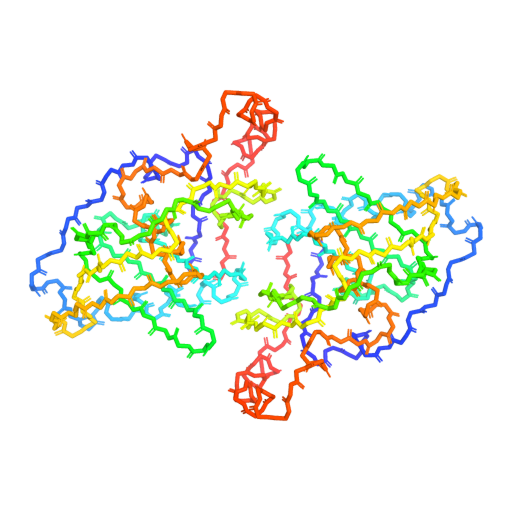1 89.88 168 PHE A O 1
ATOM 1375 N N . MET B 1 1 ? -3.826 15.438 -9.508 1 95 1 MET B N 1
ATOM 1376 C CA . MET B 1 1 ? -2.674 15.852 -8.711 1 95 1 MET B CA 1
ATOM 1377 C C . MET B 1 1 ? -1.516 14.875 -8.883 1 95 1 MET B C 1
ATOM 1379 O O . MET B 1 1 ? -1.729 13.672 -9.023 1 95 1 MET B O 1
ATOM 1383 N N . ASN B 1 2 ? -0.266 15.422 -8.891 1 96.62 2 ASN B N 1
ATOM 1384 C CA . ASN B 1 2 ? 0.912 14.594 -9.117 1 96.62 2 ASN B CA 1
ATOM 1385 C C . ASN B 1 2 ? 1.656 14.305 -7.816 1 96.62 2 ASN B C 1
ATOM 1387 O O . ASN B 1 2 ? 1.786 15.188 -6.965 1 96.62 2 ASN B O 1
ATOM 1391 N N . ILE B 1 3 ? 2.107 13.094 -7.68 1 97.56 3 ILE B N 1
ATOM 1392 C CA . ILE B 1 3 ? 2.912 12.734 -6.52 1 97.56 3 ILE B CA 1
ATOM 1393 C C . ILE B 1 3 ? 4.395 12.75 -6.895 1 97.56 3 ILE B C 1
ATOM 1395 O O . ILE B 1 3 ? 4.809 12.086 -7.844 1 97.56 3 ILE B O 1
ATOM 1399 N N . GLN B 1 4 ? 5.129 13.539 -6.141 1 97.81 4 GLN B N 1
ATOM 1400 C CA . GLN B 1 4 ? 6.57 13.625 -6.344 1 97.81 4 GLN B CA 1
ATOM 1401 C C . GLN B 1 4 ? 7.254 12.312 -5.965 1 97.81 4 GLN B C 1
ATOM 1403 O O . GLN B 1 4 ? 6.816 11.617 -5.043 1 97.81 4 GLN B O 1
ATOM 1408 N N . VAL B 1 5 ? 8.266 12.047 -6.609 1 96.12 5 VAL B N 1
ATOM 1409 C CA . VAL B 1 5 ? 8.992 10.797 -6.406 1 96.12 5 VAL B CA 1
ATOM 1410 C C . VAL B 1 5 ? 10.383 11.086 -5.844 1 96.12 5 VAL B C 1
ATOM 1412 O O . VAL B 1 5 ? 10.883 12.211 -5.957 1 96.12 5 VAL B O 1
ATOM 1415 N N . TYR B 1 6 ? 10.922 10.164 -5.285 1 94.75 6 TYR B N 1
ATOM 1416 C CA . TYR B 1 6 ? 12.258 10.227 -4.703 1 94.75 6 TYR B CA 1
ATOM 1417 C C . TYR B 1 6 ? 13.188 11.062 -5.566 1 94.75 6 TYR B C 1
ATOM 1419 O O . TYR B 1 6 ? 13.141 10.984 -6.797 1 94.75 6 TYR B O 1
ATOM 1427 N N . GLU B 1 7 ? 14.008 12.047 -4.965 1 91.56 7 GLU B N 1
ATOM 1428 C CA . GLU B 1 7 ? 15.008 12.961 -5.512 1 91.56 7 GLU B CA 1
ATOM 1429 C C . GLU B 1 7 ? 14.438 14.359 -5.695 1 91.56 7 GLU B C 1
ATOM 1431 O O . GLU B 1 7 ? 15.188 15.32 -5.887 1 91.56 7 GLU B O 1
ATOM 1436 N N . ALA B 1 8 ? 13.039 14.367 -5.789 1 95.88 8 ALA B N 1
ATOM 1437 C CA . ALA B 1 8 ? 12.492 15.719 -5.836 1 95.88 8 ALA B CA 1
ATOM 1438 C C . ALA B 1 8 ? 12.961 16.547 -4.637 1 95.88 8 ALA B C 1
ATOM 1440 O O . ALA B 1 8 ? 12.828 16.109 -3.488 1 95.88 8 ALA B O 1
ATOM 1441 N N . LYS B 1 9 ? 13.453 17.703 -4.84 1 96.56 9 LYS B N 1
ATOM 1442 C CA . LYS B 1 9 ? 14.062 18.531 -3.797 1 96.56 9 LYS B CA 1
ATOM 1443 C C . LYS B 1 9 ? 13.055 18.859 -2.695 1 96.56 9 LYS B C 1
ATOM 1445 O O . LYS B 1 9 ? 13.422 18.906 -1.518 1 96.56 9 LYS B O 1
ATOM 1450 N N . ILE B 1 10 ? 11.836 18.984 -3.084 1 98.06 10 ILE B N 1
ATOM 1451 C CA . ILE B 1 10 ? 1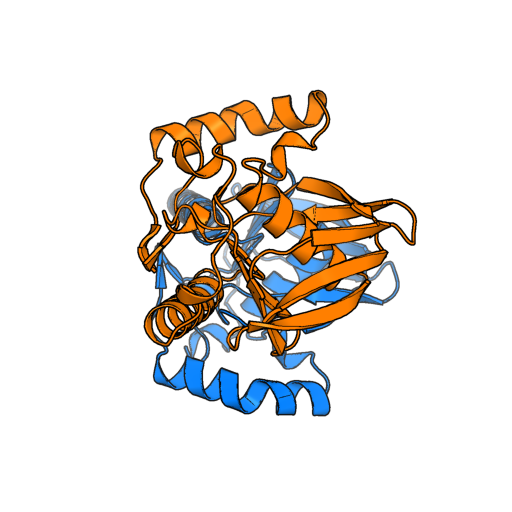0.812 19.422 -2.137 1 98.06 10 ILE B CA 1
ATOM 1452 C C . ILE B 1 10 ? 10.594 18.344 -1.074 1 98.06 10 ILE B C 1
ATOM 1454 O O . ILE B 1 10 ? 10.156 18.641 0.037 1 98.06 10 ILE B O 1
ATOM 1458 N N . LEU B 1 11 ? 10.93 17.078 -1.361 1 98.19 11 LEU B N 1
ATOM 1459 C CA . LEU B 1 11 ? 10.734 15.977 -0.429 1 98.19 11 LEU B CA 1
ATOM 1460 C C . LEU B 1 11 ? 11.766 16.031 0.697 1 98.19 11 LEU B C 1
ATOM 1462 O O . LEU B 1 11 ? 11.602 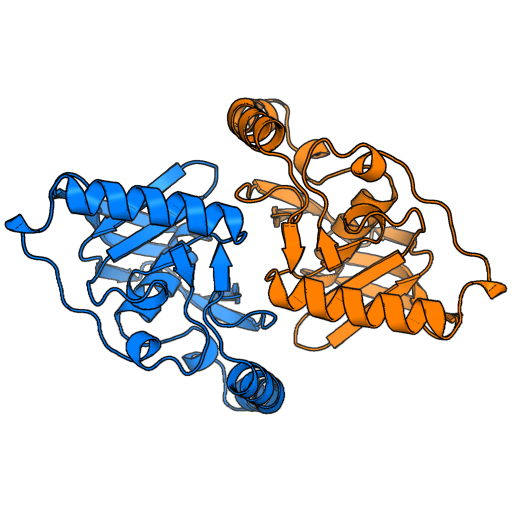15.359 1.721 1 98.19 11 LEU B O 1
ATOM 1466 N N . ARG B 1 12 ? 12.797 16.875 0.544 1 97.81 12 ARG B N 1
ATOM 1467 C CA . ARG B 1 12 ? 13.852 17 1.543 1 97.81 12 ARG B CA 1
ATOM 1468 C C . ARG B 1 12 ? 13.812 18.375 2.221 1 97.81 12 ARG B C 1
ATOM 1470 O O . ARG B 1 12 ? 14.719 18.719 2.979 1 97.81 12 ARG B O 1
ATOM 1477 N N . THR B 1 13 ? 12.812 19.078 1.963 1 97.75 13 THR B N 1
ATOM 1478 C CA . THR B 1 13 ? 12.664 20.422 2.527 1 97.75 13 THR B CA 1
ATOM 1479 C C . THR B 1 13 ? 11.656 20.422 3.672 1 97.75 13 THR B C 1
ATOM 1481 O O . THR B 1 13 ? 10.57 19.844 3.547 1 97.75 13 THR B O 1
ATOM 1484 N N . LYS B 1 14 ? 12.086 21 4.824 1 98.62 14 LYS B N 1
ATOM 1485 C CA . LYS B 1 14 ? 11.125 21.188 5.906 1 98.62 14 LYS B CA 1
ATOM 1486 C C . LYS B 1 14 ? 10.016 22.156 5.496 1 98.62 14 LYS B C 1
ATOM 1488 O O . LYS B 1 14 ? 10.289 23.297 5.129 1 98.62 14 LYS B O 1
ATOM 1493 N N . SER B 1 15 ? 8.852 21.719 5.516 1 98.75 15 SER B N 1
ATOM 1494 C CA . SER B 1 15 ? 7.719 22.516 5.047 1 98.75 15 SER B CA 1
ATOM 1495 C C . SER B 1 15 ? 7.418 23.656 6 1 98.75 15 SER B C 1
ATOM 1497 O O . SER B 1 15 ? 7.707 23.578 7.195 1 98.75 15 SER B O 1
ATOM 1499 N N . THR B 1 16 ? 6.789 24.672 5.508 1 98.81 16 THR B N 1
ATOM 1500 C CA . THR B 1 16 ? 6.504 25.891 6.254 1 98.81 16 THR B CA 1
ATOM 1501 C C . THR B 1 16 ? 5.121 25.828 6.895 1 98.81 16 THR B C 1
ATOM 1503 O O . THR B 1 16 ? 4.148 25.438 6.242 1 98.81 16 THR B O 1
ATOM 1506 N N . PRO B 1 17 ? 4.996 26.203 8.141 1 98.75 17 PRO B N 1
ATOM 1507 C CA . PRO B 1 17 ? 3.689 26.172 8.797 1 98.75 17 PRO B CA 1
ATOM 1508 C C . PRO B 1 17 ? 2.672 27.094 8.133 1 98.75 17 PRO B C 1
ATOM 1510 O O . PRO B 1 17 ? 3.051 28.047 7.441 1 98.75 17 PRO B O 1
ATOM 1513 N N . LEU B 1 18 ? 1.458 26.766 8.352 1 98.75 18 LEU B N 1
ATOM 1514 C CA . LEU B 1 18 ? 0.375 27.609 7.852 1 98.75 18 LEU B CA 1
ATOM 1515 C C . LEU B 1 18 ? -0.008 28.672 8.875 1 98.75 18 LEU B C 1
ATOM 1517 O O . LEU B 1 18 ? 0 28.406 10.078 1 98.75 18 LEU B O 1
ATOM 1521 N N . GLU B 1 19 ? -0.386 29.781 8.32 1 97.88 19 GLU B N 1
ATOM 1522 C CA . GLU B 1 19 ? -1.04 30.812 9.125 1 97.88 19 GLU B CA 1
ATOM 1523 C C . GLU B 1 19 ? -2.553 30.609 9.156 1 97.88 19 GLU B C 1
ATOM 1525 O O . GLU B 1 19 ? -3.111 29.938 8.289 1 97.88 19 GLU B O 1
ATOM 1530 N N . LYS B 1 20 ? -3.166 31.219 10.078 1 95.81 20 LYS B N 1
ATOM 1531 C CA . LYS B 1 20 ? -4.598 31.047 10.289 1 95.81 20 LYS B CA 1
ATOM 1532 C C . LYS B 1 20 ? -5.391 31.438 9.047 1 95.81 20 LYS B C 1
ATOM 1534 O O . LYS B 1 20 ? -6.375 30.781 8.695 1 95.81 20 LYS B O 1
ATOM 1539 N N . GLU B 1 21 ? -4.961 32.5 8.391 1 96.56 21 GLU B N 1
ATOM 1540 C CA . GLU B 1 21 ? -5.676 33.031 7.234 1 96.56 21 GLU B CA 1
ATOM 1541 C C . GLU B 1 21 ? -5.59 32.062 6.043 1 96.56 21 GLU B C 1
ATOM 1543 O O . GLU B 1 21 ? -6.391 32.156 5.113 1 96.56 21 GLU B O 1
ATOM 1548 N N . GLU B 1 22 ? -4.645 31.156 6.117 1 98.06 22 GLU B N 1
ATOM 1549 C CA . GLU B 1 22 ? -4.438 30.219 5.023 1 98.06 22 GLU B CA 1
ATOM 1550 C C . GLU B 1 22 ? -5.379 29.016 5.141 1 98.06 22 GLU B C 1
ATOM 1552 O O . GLU B 1 22 ? -5.508 28.234 4.199 1 98.06 22 GLU B O 1
ATOM 1557 N N . ILE B 1 23 ? -5.973 28.953 6.238 1 98.38 23 ILE B N 1
ATOM 1558 C CA . ILE B 1 23 ? -6.973 27.906 6.426 1 98.38 23 ILE B CA 1
ATOM 1559 C C . ILE B 1 23 ? -8.328 28.391 5.918 1 98.38 23 ILE B C 1
ATOM 1561 O O . ILE B 1 23 ? -9.094 29 6.664 1 98.38 23 ILE B O 1
ATOM 1565 N N . ASN B 1 24 ? -8.594 28.156 4.621 1 98.06 24 ASN B N 1
ATOM 1566 C CA . ASN B 1 24 ? -9.75 28.672 3.906 1 98.06 24 ASN B CA 1
ATOM 1567 C C . ASN B 1 24 ? -10.312 27.656 2.92 1 98.06 24 ASN B C 1
ATOM 1569 O O . ASN B 1 24 ? -9.922 26.484 2.945 1 98.06 24 ASN B O 1
ATOM 1573 N N . ASP B 1 25 ? -11.234 28.078 2.094 1 98.19 25 ASP B N 1
ATOM 1574 C CA . ASP B 1 25 ? -11.922 27.172 1.177 1 98.19 25 ASP B CA 1
ATOM 1575 C C . ASP B 1 25 ? -10.945 26.594 0.15 1 98.19 25 ASP B C 1
ATOM 1577 O O . ASP B 1 25 ? -11.102 25.453 -0.281 1 98.19 25 ASP B O 1
ATOM 1581 N N . GLU B 1 26 ? -10 27.406 -0.204 1 98.31 26 GLU B N 1
ATOM 1582 C CA . GLU B 1 26 ? -9.008 26.938 -1.164 1 98.31 26 GLU B CA 1
ATOM 1583 C C . GLU B 1 26 ? -8.188 25.781 -0.59 1 98.31 26 GLU B C 1
ATOM 1585 O O . GLU B 1 26 ? -7.953 24.781 -1.27 1 98.31 26 GLU B O 1
ATOM 1590 N N . LEU B 1 27 ? -7.777 25.906 0.623 1 98.69 27 LEU B N 1
ATOM 1591 C CA . LEU B 1 27 ? -7.043 24.844 1.287 1 98.69 27 LEU B CA 1
ATOM 1592 C C . LEU B 1 27 ? -7.906 23.594 1.413 1 98.69 27 LEU B C 1
ATOM 1594 O O . LEU B 1 27 ? -7.43 22.469 1.179 1 98.69 27 LEU B O 1
ATOM 1598 N N . ARG B 1 28 ? -9.133 23.781 1.771 1 98.69 28 ARG B N 1
ATOM 1599 C CA . ARG B 1 28 ? -10.031 22.641 1.942 1 98.69 28 ARG B CA 1
ATOM 1600 C C . ARG B 1 28 ? -10.18 21.859 0.64 1 98.69 28 ARG B C 1
ATOM 1602 O O . ARG B 1 28 ? -10.211 20.625 0.647 1 98.69 28 ARG B O 1
ATOM 1609 N N . LYS B 1 29 ? -10.25 22.578 -0.429 1 98.69 29 LYS B N 1
ATOM 1610 C CA . LYS B 1 29 ? -10.312 21.922 -1.737 1 98.69 29 LYS B CA 1
ATOM 1611 C C . LYS B 1 29 ? -9.047 21.125 -2.021 1 98.69 29 LYS B C 1
ATOM 1613 O O . LYS B 1 29 ? -9.109 20.016 -2.533 1 98.69 29 LYS B O 1
ATOM 1618 N N . THR B 1 30 ? -7.953 21.719 -1.727 1 98.75 30 THR B N 1
ATOM 1619 C CA . THR B 1 30 ? -6.668 21.062 -1.916 1 98.75 30 THR B CA 1
ATOM 1620 C C . THR B 1 30 ? -6.594 19.781 -1.089 1 98.75 30 THR B C 1
ATOM 1622 O O . THR B 1 30 ? -6.18 18.734 -1.592 1 98.75 30 THR B O 1
ATOM 1625 N N . LEU B 1 31 ? -7.027 19.844 0.159 1 98.88 31 LEU B N 1
ATOM 1626 C CA . LEU B 1 31 ? -7.023 18.688 1.049 1 98.88 31 LEU B CA 1
ATOM 1627 C C . LEU B 1 31 ? -7.922 17.594 0.505 1 98.88 31 LEU B C 1
ATOM 1629 O O . LEU B 1 31 ? -7.566 16.406 0.559 1 98.88 31 LEU B O 1
ATOM 1633 N N . ASP B 1 32 ? -9.07 17.969 -0.03 1 98.62 32 ASP B N 1
ATOM 1634 C CA . ASP B 1 32 ? -9.977 17 -0.639 1 98.62 32 ASP B CA 1
ATOM 1635 C C . ASP B 1 32 ? -9.312 16.312 -1.828 1 98.62 32 ASP B C 1
ATOM 1637 O O . ASP B 1 32 ? -9.453 15.094 -2 1 98.62 32 ASP B O 1
ATOM 1641 N N . GLU B 1 33 ? -8.641 17.062 -2.619 1 98.69 33 GLU B N 1
ATOM 1642 C CA . GLU B 1 33 ? -7.945 16.5 -3.773 1 98.69 33 GLU B CA 1
ATOM 1643 C C . GLU B 1 33 ? -6.824 15.555 -3.34 1 98.69 33 GLU B C 1
ATOM 1645 O O . GLU B 1 33 ? -6.582 14.531 -3.982 1 98.69 33 GLU B O 1
ATOM 1650 N N . MET B 1 34 ? -6.176 15.898 -2.277 1 98.75 34 MET B N 1
ATOM 1651 C CA . MET B 1 34 ? -5.125 15.039 -1.734 1 98.75 34 MET B CA 1
ATOM 1652 C C . MET B 1 34 ? -5.691 13.703 -1.273 1 98.75 34 MET B C 1
ATOM 1654 O O . MET B 1 34 ? -5.086 12.656 -1.501 1 98.75 34 MET B O 1
ATOM 1658 N N . VAL B 1 35 ? -6.852 13.727 -0.614 1 98.38 35 VAL B N 1
ATOM 1659 C CA . VAL B 1 35 ? -7.5 12.5 -0.172 1 98.38 35 VAL B CA 1
ATOM 1660 C C . VAL B 1 35 ? -7.82 11.617 -1.379 1 98.38 35 VAL B C 1
ATOM 1662 O O . VAL B 1 35 ? -7.547 10.414 -1.369 1 98.38 35 VAL B O 1
ATOM 1665 N N . GLU B 1 36 ? -8.359 12.219 -2.432 1 96.75 36 GLU B N 1
ATOM 1666 C CA . GLU B 1 36 ? -8.695 11.477 -3.641 1 96.75 36 GLU B CA 1
ATOM 1667 C C . GLU B 1 36 ? -7.449 10.875 -4.285 1 96.75 36 GLU B C 1
ATOM 1669 O O . GLU B 1 36 ? -7.449 9.703 -4.664 1 96.75 36 GLU B O 1
ATOM 1674 N N . THR B 1 37 ? -6.422 11.641 -4.379 1 97.56 37 THR B N 1
ATOM 1675 C CA . THR B 1 37 ? -5.16 11.188 -4.957 1 97.56 37 THR B CA 1
ATOM 1676 C C . THR B 1 37 ? -4.562 10.047 -4.137 1 97.56 37 THR B C 1
ATOM 1678 O O . THR B 1 37 ? -4.137 9.039 -4.691 1 97.56 37 THR B O 1
ATOM 1681 N N . MET B 1 38 ? -4.582 10.211 -2.836 1 97.81 38 MET B N 1
ATOM 1682 C CA . MET B 1 38 ? -4.102 9.188 -1.907 1 97.81 38 MET B CA 1
ATOM 1683 C C . MET B 1 38 ? -4.832 7.867 -2.123 1 97.81 38 MET B C 1
ATOM 1685 O O . MET B 1 38 ? -4.203 6.812 -2.229 1 97.81 38 MET B O 1
ATOM 1689 N N . ARG B 1 39 ? -6.168 7.945 -2.262 1 94.75 39 ARG B N 1
ATOM 1690 C CA . ARG B 1 39 ? -7 6.766 -2.48 1 94.75 39 ARG B CA 1
ATOM 1691 C C . ARG B 1 39 ? -6.641 6.082 -3.795 1 94.75 39 ARG B C 1
ATOM 1693 O O . ARG B 1 39 ? -6.422 4.867 -3.828 1 94.75 39 ARG B O 1
ATOM 1700 N N . LEU B 1 40 ? -6.484 6.863 -4.789 1 93.12 40 LEU B N 1
ATOM 1701 C CA . LEU B 1 40 ? -6.184 6.336 -6.113 1 93.12 40 LEU B CA 1
ATOM 1702 C C . LEU B 1 40 ? -4.801 5.691 -6.141 1 93.12 40 LEU B C 1
ATOM 1704 O O . LEU B 1 40 ? -4.586 4.699 -6.844 1 93.12 40 LEU B O 1
ATOM 1708 N N . ALA B 1 41 ? -3.908 6.242 -5.422 1 94.62 41 ALA B N 1
ATOM 1709 C CA . ALA B 1 41 ? -2.531 5.754 -5.398 1 94.62 41 ALA B CA 1
ATOM 1710 C C . ALA B 1 41 ? -2.375 4.594 -4.418 1 94.62 41 ALA B C 1
ATOM 1712 O O . ALA B 1 41 ? -1.272 4.078 -4.23 1 94.62 41 ALA B O 1
ATOM 1713 N N . ASN B 1 42 ? -3.451 4.273 -3.736 1 93.19 42 ASN B N 1
ATOM 1714 C CA . ASN B 1 42 ? -3.484 3.148 -2.807 1 93.19 42 ASN B CA 1
ATOM 1715 C C . ASN B 1 42 ? -2.604 3.404 -1.587 1 93.19 42 ASN B C 1
ATOM 1717 O O . ASN B 1 42 ? -1.809 2.545 -1.199 1 93.19 42 ASN B O 1
ATOM 1721 N N . GLY B 1 43 ? -2.797 4.637 -1.062 1 95.5 43 GLY B N 1
ATOM 1722 C CA . GLY B 1 43 ? -2.045 5.031 0.119 1 95.5 43 GLY B CA 1
ATOM 1723 C C . GLY B 1 43 ? -2.91 5.156 1.36 1 95.5 43 GLY B C 1
ATOM 1724 O O . GLY B 1 43 ? -4.141 5.156 1.27 1 95.5 43 GLY B O 1
ATOM 1725 N N . VAL B 1 44 ? -2.199 5.328 2.484 1 96.44 44 VAL B N 1
ATOM 1726 C CA . VAL B 1 44 ? -2.846 5.551 3.773 1 96.44 44 VAL B CA 1
ATOM 1727 C C . VAL B 1 44 ? -2.676 7.012 4.191 1 96.44 44 VAL B C 1
ATOM 1729 O O . VAL B 1 44 ? -3.471 7.535 4.973 1 96.44 44 VAL B O 1
ATOM 1732 N N . GLY B 1 45 ? -1.694 7.652 3.641 1 98.44 45 GLY B N 1
ATOM 1733 C CA . GLY B 1 45 ? -1.391 9.055 3.902 1 98.44 45 GLY B CA 1
ATOM 1734 C C . GLY B 1 45 ? -0.717 9.742 2.734 1 98.44 45 GLY B C 1
ATOM 1735 O O . GLY B 1 45 ? -0.165 9.086 1.85 1 98.44 45 GLY B O 1
ATOM 1736 N N . LEU B 1 46 ? -0.754 11.008 2.787 1 98.88 46 LEU B N 1
ATOM 1737 C CA . LEU B 1 46 ? -0.155 11.844 1.756 1 98.88 46 LEU B CA 1
ATOM 1738 C C . LEU B 1 46 ? 0.161 13.234 2.303 1 98.88 46 LEU B C 1
ATOM 1740 O O . LEU B 1 46 ? -0.732 13.93 2.787 1 98.88 46 LEU B O 1
ATOM 1744 N N . ALA B 1 47 ? 1.401 13.617 2.211 1 98.88 47 ALA B N 1
ATOM 1745 C CA . ALA B 1 47 ? 1.841 14.898 2.746 1 98.88 47 ALA B CA 1
ATOM 1746 C C . ALA B 1 47 ? 1.874 15.969 1.654 1 98.88 47 ALA B C 1
ATOM 1748 O O . ALA B 1 47 ? 2 15.648 0.47 1 98.88 47 ALA B O 1
ATOM 1749 N N . SER B 1 48 ? 1.819 17.203 2.086 1 98.88 48 SER B N 1
ATOM 1750 C CA . SER B 1 48 ? 1.771 18.328 1.162 1 98.88 48 SER B CA 1
ATOM 1751 C C . SER B 1 48 ? 3.006 18.359 0.268 1 98.88 48 SER B C 1
ATOM 1753 O O . SER B 1 48 ? 2.898 18.594 -0.938 1 98.88 48 SER B O 1
ATOM 1755 N N . ASN B 1 49 ? 4.172 18.109 0.863 1 98.75 49 ASN B N 1
ATOM 1756 C CA . ASN B 1 49 ? 5.391 18.188 0.063 1 98.75 49 ASN B CA 1
ATOM 1757 C C . ASN B 1 49 ? 5.449 17.062 -0.971 1 98.75 49 ASN B C 1
ATOM 1759 O O . ASN B 1 49 ? 6.102 17.203 -2.006 1 98.75 49 ASN B O 1
ATOM 1763 N N . GLN B 1 50 ? 4.723 15.992 -0.773 1 98.75 50 GLN B N 1
ATOM 1764 C CA . GLN B 1 50 ? 4.652 14.914 -1.758 1 98.75 50 GLN B CA 1
ATOM 1765 C C . GLN B 1 50 ? 3.869 15.352 -2.992 1 98.75 50 GLN B C 1
ATOM 1767 O O . GLN B 1 50 ? 3.969 14.727 -4.051 1 98.75 50 GLN B O 1
ATOM 1772 N N . VAL B 1 51 ? 3.082 16.422 -2.85 1 98.69 51 VAL B N 1
ATOM 1773 C CA . VAL B 1 51 ? 2.334 16.922 -4 1 98.69 51 VAL B CA 1
ATOM 1774 C C . VAL B 1 51 ? 2.812 18.328 -4.359 1 98.69 51 VAL B C 1
ATOM 1776 O O . VAL B 1 51 ? 2.027 19.156 -4.824 1 98.69 51 VAL B O 1
ATOM 1779 N N . ASP B 1 52 ? 3.98 18.625 -3.994 1 98.31 52 ASP B N 1
ATOM 1780 C CA . ASP B 1 52 ? 4.73 19.797 -4.43 1 98.31 52 ASP B CA 1
ATOM 1781 C C . ASP B 1 52 ? 4.207 21.062 -3.756 1 98.31 52 ASP B C 1
ATOM 1783 O O . ASP B 1 52 ? 4.219 22.141 -4.355 1 98.31 52 ASP B O 1
ATOM 1787 N N . ILE B 1 53 ? 3.699 20.953 -2.625 1 98.69 53 ILE B N 1
ATOM 1788 C CA . ILE B 1 53 ? 3.242 22.109 -1.846 1 98.69 53 ILE B CA 1
ATOM 1789 C C . ILE B 1 53 ? 4.078 22.234 -0.577 1 98.69 53 ILE B C 1
ATOM 1791 O O . ILE B 1 53 ? 4.195 21.281 0.198 1 98.69 53 ILE B O 1
ATOM 1795 N N . ASP B 1 54 ? 4.684 23.406 -0.379 1 98.56 54 ASP B N 1
ATOM 1796 C CA . ASP B 1 54 ? 5.559 23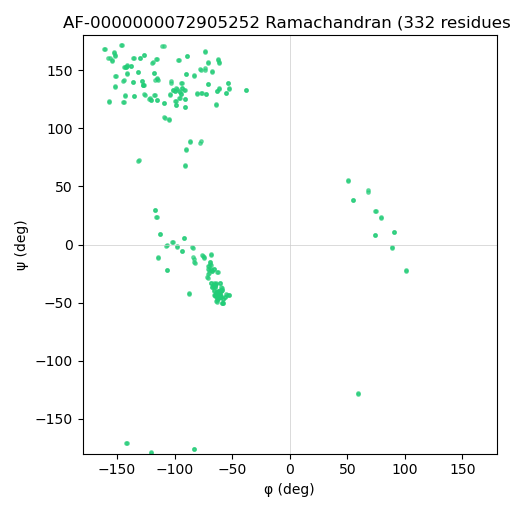.656 0.761 1 98.56 54 ASP B CA 1
ATOM 1797 C C . ASP B 1 54 ? 4.773 24.219 1.941 1 98.56 54 ASP B C 1
ATOM 1799 O O . ASP B 1 54 ? 4.973 25.375 2.332 1 98.56 54 ASP B O 1
ATOM 1803 N N . ARG B 1 55 ? 3.928 23.453 2.531 1 98.81 55 ARG B N 1
ATOM 1804 C CA . ARG B 1 55 ? 3.154 23.812 3.717 1 98.81 55 ARG B CA 1
ATOM 1805 C C . ARG B 1 55 ? 2.99 22.609 4.641 1 98.81 55 ARG B C 1
ATOM 1807 O O . ARG B 1 55 ? 2.92 21.469 4.176 1 98.81 55 ARG B O 1
ATOM 1814 N N . ARG B 1 56 ? 2.826 22.797 5.895 1 98.88 56 ARG B N 1
ATOM 1815 C CA . ARG B 1 56 ? 2.842 21.719 6.879 1 98.88 56 ARG B CA 1
ATOM 1816 C C . ARG B 1 56 ? 1.442 21.156 7.086 1 98.88 56 ARG B C 1
ATOM 1818 O O . ARG B 1 56 ? 0.767 21.484 8.062 1 98.88 56 ARG B O 1
ATOM 1825 N N . TYR B 1 57 ? 1.037 20.297 6.25 1 98.94 57 TYR B N 1
ATOM 1826 C CA . TYR B 1 57 ? -0.192 19.531 6.445 1 98.94 57 TYR B CA 1
ATOM 1827 C C . TYR B 1 57 ? -0.139 18.203 5.691 1 98.94 57 TYR B C 1
ATOM 1829 O O . TYR B 1 57 ? 0.691 18.031 4.797 1 98.94 57 TYR B O 1
ATOM 1837 N N . PHE B 1 58 ? -0.912 17.281 6.082 1 98.94 58 PHE B N 1
ATOM 1838 C CA . PHE B 1 58 ? -1.065 16 5.391 1 98.94 58 PHE B CA 1
ATOM 1839 C C . PHE B 1 58 ? -2.443 15.406 5.652 1 98.94 58 PHE B C 1
ATOM 1841 O O . PHE B 1 58 ? -3.184 15.891 6.508 1 98.94 58 PHE B O 1
ATOM 1848 N N . VAL B 1 59 ? -2.807 14.43 4.863 1 98.94 59 VAL B N 1
ATOM 1849 C CA . VAL B 1 59 ? -4.066 13.719 5.031 1 98.94 59 VAL B CA 1
ATOM 1850 C C . VAL B 1 59 ? -3.793 12.242 5.328 1 98.94 59 VAL B C 1
ATOM 1852 O O . VAL B 1 59 ? -2.785 11.695 4.879 1 98.94 59 VAL B O 1
ATOM 1855 N N . LEU B 1 60 ? -4.648 11.617 6.113 1 98.75 60 LEU B N 1
ATOM 1856 C CA . LEU B 1 60 ? -4.641 10.203 6.477 1 98.75 60 LEU B CA 1
ATOM 1857 C C . LEU B 1 60 ? -6.027 9.586 6.305 1 98.75 60 LEU B C 1
ATOM 1859 O O . LEU B 1 60 ? -7.039 10.258 6.504 1 98.75 60 LEU B O 1
ATOM 1863 N N . GLU B 1 61 ? -6.043 8.375 5.98 1 97.44 61 GLU B N 1
ATOM 1864 C CA . GLU B 1 61 ? -7.32 7.664 6.016 1 97.44 61 GLU B CA 1
ATOM 1865 C C . GLU B 1 61 ? -7.129 6.215 6.449 1 97.44 61 GLU B C 1
ATOM 1867 O O . GLU B 1 61 ? -6.34 5.477 5.855 1 97.44 61 GLU B O 1
ATOM 1872 N N . ILE B 1 62 ? -7.793 5.816 7.496 1 94.12 62 ILE B N 1
ATOM 1873 C CA . ILE B 1 62 ? -7.816 4.445 7.992 1 94.12 62 ILE B CA 1
ATOM 1874 C C . ILE B 1 62 ? -9.25 4.043 8.336 1 94.12 62 ILE B C 1
ATOM 1876 O O . ILE B 1 62 ? -9.961 4.785 9.016 1 94.12 62 ILE B O 1
ATOM 1880 N N . ASP B 1 63 ? -9.758 2.924 7.832 1 90.38 63 ASP B N 1
ATOM 1881 C CA . ASP B 1 63 ? -11.094 2.4 8.102 1 90.38 63 ASP B CA 1
ATOM 1882 C C . ASP B 1 63 ? -12.164 3.441 7.781 1 90.38 63 ASP B C 1
ATOM 1884 O O . ASP B 1 63 ? -13.039 3.717 8.609 1 90.38 63 ASP B O 1
ATOM 1888 N N . GLU B 1 64 ? -11.875 4.172 6.652 1 89.62 64 GLU B N 1
ATOM 1889 C CA . GLU B 1 64 ? -12.844 5.102 6.07 1 89.62 64 GLU B CA 1
ATOM 1890 C C . GLU B 1 64 ? -12.961 6.371 6.906 1 89.62 64 GLU B C 1
ATOM 1892 O O . GLU B 1 64 ? -13.883 7.168 6.699 1 89.62 64 GLU B O 1
ATOM 1897 N N . ILE B 1 65 ? -12.102 6.484 7.852 1 95.56 65 ILE B N 1
ATOM 1898 C CA . ILE B 1 65 ? -12.023 7.719 8.625 1 95.56 65 ILE B CA 1
ATOM 1899 C C . ILE B 1 65 ? -10.875 8.586 8.102 1 95.56 65 ILE B C 1
ATOM 1901 O O . ILE B 1 65 ? -9.719 8.156 8.109 1 95.56 65 ILE B O 1
ATOM 1905 N N . VAL B 1 66 ? -11.242 9.773 7.652 1 98.06 66 VAL B N 1
ATOM 1906 C CA . VAL B 1 66 ? -10.266 10.688 7.078 1 98.06 66 VAL B CA 1
ATOM 1907 C C . VAL B 1 66 ? -9.844 11.711 8.133 1 98.06 66 VAL B C 1
ATOM 1909 O O . VAL B 1 66 ? -10.672 12.219 8.883 1 98.06 66 VAL B O 1
ATOM 1912 N N . LYS B 1 67 ? -8.57 11.961 8.242 1 98.81 67 LYS B N 1
ATOM 1913 C CA . LYS B 1 67 ? -8.039 13.055 9.047 1 98.81 67 LYS B CA 1
ATOM 1914 C C . LYS B 1 67 ? -7.195 14 8.195 1 98.81 67 LYS B C 1
ATOM 1916 O O . LYS B 1 67 ? -6.301 13.555 7.465 1 98.81 67 LYS B O 1
ATOM 1921 N N . LYS B 1 68 ? -7.504 15.227 8.211 1 98.94 68 LYS B N 1
ATOM 1922 C CA . LYS B 1 68 ? -6.746 16.312 7.59 1 98.94 68 LYS B CA 1
ATOM 1923 C C . LYS B 1 68 ? -5.988 17.125 8.633 1 98.94 68 LYS B C 1
ATOM 1925 O O . LYS B 1 68 ? -6.594 17.859 9.414 1 98.94 68 LYS B O 1
ATOM 1930 N N . CYS B 1 69 ? -4.711 16.969 8.672 1 98.94 69 CYS B N 1
ATOM 1931 C CA . CYS B 1 69 ? -3.904 17.453 9.781 1 98.94 69 CYS B CA 1
ATOM 1932 C C . CYS B 1 69 ? -3.066 18.656 9.367 1 98.94 69 CYS B C 1
ATOM 1934 O O . CYS B 1 69 ? -2.09 18.5 8.625 1 98.94 69 CYS B O 1
ATOM 1936 N N . ILE B 1 70 ? -3.457 19.766 9.883 1 98.94 70 ILE B N 1
ATOM 1937 C CA . ILE B 1 70 ? -2.75 21.016 9.586 1 98.94 70 ILE B CA 1
ATOM 1938 C C . ILE B 1 70 ? -1.839 21.375 10.75 1 98.94 70 ILE B C 1
ATOM 1940 O O . ILE B 1 70 ? -2.258 21.328 11.914 1 98.94 70 ILE B O 1
ATOM 1944 N N . ASN B 1 71 ? -0.607 21.719 10.477 1 98.94 71 ASN B N 1
ATOM 1945 C CA . ASN B 1 71 ? 0.407 22.062 11.469 1 98.94 71 ASN B CA 1
ATOM 1946 C C . ASN B 1 71 ? 0.504 21 12.555 1 98.94 71 ASN B C 1
ATOM 1948 O O . ASN B 1 71 ? 0.459 21.312 13.75 1 98.94 71 ASN B O 1
ATOM 1952 N N . PRO B 1 72 ? 0.726 19.781 12.148 1 98.94 72 PRO B N 1
ATOM 1953 C CA . PRO B 1 72 ? 0.726 18.672 13.109 1 98.94 72 PRO B CA 1
ATOM 1954 C C . PRO B 1 72 ? 1.976 18.656 13.992 1 98.94 72 PRO B C 1
ATOM 1956 O O . PRO B 1 72 ? 3.049 19.078 13.547 1 98.94 72 PRO B O 1
ATOM 1959 N N . GLU B 1 73 ? 1.757 18.156 15.141 1 98.75 73 GLU B N 1
ATOM 1960 C CA . GLU B 1 73 ? 2.848 17.984 16.094 1 98.75 73 GLU B CA 1
ATOM 1961 C C . GLU B 1 73 ? 2.672 16.719 16.922 1 98.75 73 GLU B C 1
ATOM 1963 O O . GLU B 1 73 ? 1.552 16.375 17.297 1 98.75 73 GLU B O 1
ATOM 1968 N N . ILE B 1 74 ? 3.746 16.062 17.172 1 98.75 74 ILE B N 1
ATOM 1969 C CA . ILE B 1 74 ? 3.754 14.977 18.141 1 98.75 74 ILE B CA 1
ATOM 1970 C C . ILE B 1 74 ? 4.121 15.523 19.531 1 98.75 74 ILE B C 1
ATOM 1972 O O . ILE B 1 74 ? 5.234 16.016 19.734 1 98.75 74 ILE B O 1
ATOM 1976 N N . LEU B 1 75 ? 3.209 15.367 20.422 1 98.75 75 LEU B N 1
ATOM 1977 C CA . LEU B 1 75 ? 3.381 15.969 21.734 1 98.75 75 LEU B CA 1
ATOM 1978 C C . LEU B 1 75 ? 4.148 15.031 22.672 1 98.75 75 LEU B C 1
ATOM 1980 O O . LEU B 1 75 ? 4.957 15.477 23.484 1 98.75 75 LEU B O 1
ATOM 1984 N N . GLU B 1 76 ? 3.793 13.75 22.609 1 98.5 76 GLU B N 1
ATOM 1985 C CA . GLU B 1 76 ? 4.352 12.773 23.531 1 98.5 76 GLU B CA 1
ATOM 1986 C C . GLU B 1 76 ? 4.422 11.391 22.906 1 98.5 76 GLU B C 1
ATOM 1988 O O . GLU B 1 76 ? 3.537 11 22.141 1 98.5 76 GLU B O 1
ATOM 1993 N N . VAL B 1 77 ? 5.465 10.648 23.25 1 98.19 77 VAL B N 1
ATOM 1994 C CA . VAL B 1 77 ? 5.562 9.227 22.953 1 98.19 77 VAL B CA 1
ATOM 1995 C C . VAL B 1 77 ? 5.082 8.414 24.156 1 98.19 77 VAL B C 1
ATOM 1997 O O . VAL B 1 77 ? 5.574 8.594 25.266 1 98.19 77 VAL B O 1
ATOM 2000 N N . LEU B 1 78 ? 4.18 7.547 23.969 1 97.75 78 LEU B N 1
ATOM 2001 C CA . LEU B 1 78 ? 3.49 6.934 25.109 1 97.75 78 LEU B CA 1
ATOM 2002 C C . LEU B 1 78 ? 3.801 5.445 25.188 1 97.75 78 LEU B C 1
ATOM 2004 O O . LEU B 1 78 ? 3.408 4.777 26.156 1 97.75 78 LEU B O 1
ATOM 2008 N N . ASP B 1 79 ? 4.406 4.852 24.188 1 95.62 79 ASP B N 1
ATOM 2009 C CA . ASP B 1 79 ? 4.727 3.43 24.188 1 95.62 79 ASP B CA 1
ATOM 2010 C C . ASP B 1 79 ? 6.043 3.166 23.453 1 95.62 79 ASP B C 1
ATOM 2012 O O . ASP B 1 79 ? 6.609 4.07 22.844 1 95.62 79 ASP B O 1
ATOM 2016 N N . ASP B 1 80 ? 6.527 1.997 23.516 1 95.19 80 ASP B N 1
ATOM 2017 C CA . ASP B 1 80 ? 7.793 1.592 22.922 1 95.19 80 ASP B CA 1
ATOM 2018 C C . ASP B 1 80 ? 7.676 1.48 21.391 1 95.19 80 ASP B C 1
ATOM 2020 O O . ASP B 1 80 ? 6.566 1.475 20.859 1 95.19 80 ASP B O 1
ATOM 2024 N N . ASN B 1 81 ? 8.844 1.408 20.781 1 96.44 81 ASN B N 1
ATOM 2025 C CA . ASN B 1 81 ? 8.922 1.208 19.328 1 96.44 81 ASN B CA 1
ATOM 2026 C C . ASN B 1 81 ? 8.5 -0.203 18.938 1 96.44 81 ASN B C 1
ATOM 2028 O O . ASN B 1 81 ? 8.82 -1.17 19.625 1 96.44 81 ASN B O 1
ATOM 2032 N N . VAL B 1 82 ? 7.766 -0.279 17.891 1 95.25 82 VAL B N 1
ATOM 2033 C CA . VAL B 1 82 ? 7.438 -1.548 17.25 1 95.25 82 VAL B CA 1
ATOM 2034 C C . VAL B 1 82 ? 7.793 -1.489 15.758 1 95.25 82 VAL B C 1
ATOM 2036 O O . VAL B 1 82 ? 7.578 -0.468 15.102 1 95.25 82 VAL B O 1
ATOM 2039 N N . GLU B 1 83 ? 8.375 -2.57 15.297 1 93.94 83 GLU B N 1
ATOM 2040 C CA . GLU B 1 83 ? 8.703 -2.639 13.875 1 93.94 83 GLU B CA 1
ATOM 2041 C C . GLU B 1 83 ? 7.477 -3.01 13.039 1 93.94 83 GLU B C 1
ATOM 2043 O O . GLU B 1 83 ? 6.742 -3.939 13.383 1 93.94 83 GLU B O 1
ATOM 2048 N N . MET B 1 84 ? 7.223 -2.262 12.023 1 90.5 84 MET B N 1
ATOM 2049 C CA . MET B 1 84 ? 6.156 -2.562 11.078 1 90.5 84 MET B CA 1
ATOM 2050 C C . MET B 1 84 ? 6.586 -2.234 9.648 1 90.5 84 MET B C 1
ATOM 2052 O O . MET B 1 84 ? 7.375 -1.316 9.43 1 90.5 84 MET B O 1
ATOM 2056 N N . GLU B 1 85 ? 6.098 -2.996 8.711 1 90.81 85 GLU B N 1
ATOM 2057 C CA . GLU B 1 85 ? 6.395 -2.746 7.301 1 90.81 85 GLU B CA 1
ATOM 2058 C C . GLU B 1 85 ? 5.852 -1.393 6.852 1 90.81 85 GLU B C 1
ATOM 2060 O O . GLU B 1 85 ? 4.719 -1.033 7.184 1 90.81 85 GLU B O 1
ATOM 2065 N N . GLU B 1 86 ? 6.723 -0.655 6.184 1 94.56 86 GLU B N 1
ATOM 2066 C CA . GLU B 1 86 ? 6.324 0.644 5.652 1 94.56 86 GLU B CA 1
ATOM 2067 C C . GLU B 1 86 ? 6.668 0.763 4.172 1 94.56 86 GLU B C 1
ATOM 2069 O O . GLU B 1 86 ? 7.664 0.198 3.711 1 94.56 86 GLU B O 1
ATOM 2074 N N . GLY B 1 87 ? 5.812 1.369 3.41 1 94.75 87 GLY B N 1
ATOM 2075 C CA . GLY B 1 87 ? 6.055 1.899 2.078 1 94.75 87 GLY B CA 1
ATOM 2076 C C . GLY B 1 87 ? 5.805 3.393 1.975 1 94.75 87 GLY B C 1
ATOM 2077 O O . GLY B 1 87 ? 5.523 4.051 2.979 1 94.75 87 GLY B O 1
ATOM 2078 N N . CYS B 1 88 ? 5.984 3.824 0.878 1 97 88 CYS B N 1
ATOM 2079 C CA . CYS B 1 88 ? 5.809 5.254 0.657 1 97 88 CYS B CA 1
ATOM 2080 C C . CYS B 1 88 ? 5.398 5.535 -0.784 1 97 88 CYS B C 1
ATOM 2082 O O . CYS B 1 88 ? 5.996 5 -1.72 1 97 88 CYS B O 1
ATOM 2084 N N . LEU B 1 89 ? 4.418 6.414 -0.961 1 97.44 89 LEU B N 1
ATOM 2085 C CA . LEU B 1 89 ? 3.928 6.742 -2.295 1 97.44 89 LEU B CA 1
ATOM 2086 C C . LEU B 1 89 ? 5.008 7.445 -3.113 1 97.44 89 LEU B C 1
ATOM 2088 O O . LEU B 1 89 ? 4.965 7.426 -4.348 1 97.44 89 LEU B O 1
ATOM 2092 N N . SER B 1 90 ? 6.016 8.039 -2.482 1 97.88 90 SER B N 1
ATOM 2093 C CA . SER B 1 90 ? 7.09 8.75 -3.166 1 97.88 90 SER B CA 1
ATOM 2094 C C . SER B 1 90 ? 8.289 7.844 -3.41 1 97.88 90 SER B C 1
ATOM 2096 O O . SER B 1 90 ? 9.258 8.242 -4.055 1 97.88 90 SER B O 1
ATOM 2098 N N . ILE B 1 91 ? 8.273 6.672 -2.93 1 96.38 91 ILE B N 1
ATOM 2099 C CA . ILE B 1 91 ? 9.328 5.688 -3.141 1 96.38 91 ILE B CA 1
ATOM 2100 C C . ILE B 1 91 ? 8.711 4.359 -3.578 1 96.38 91 ILE B C 1
ATOM 2102 O O . ILE B 1 91 ? 8.75 3.377 -2.834 1 96.38 91 ILE B O 1
ATOM 2106 N N . PRO B 1 92 ? 8.227 4.32 -4.828 1 94.12 92 PRO B N 1
ATOM 2107 C CA . PRO B 1 92 ? 7.461 3.162 -5.297 1 94.12 92 PRO B CA 1
ATOM 2108 C C . PRO B 1 92 ? 8.266 1.867 -5.27 1 94.12 92 PRO B C 1
ATOM 2110 O O . PRO B 1 92 ? 9.438 1.857 -5.66 1 94.12 92 PRO B O 1
ATOM 2113 N N . GLY B 1 93 ? 7.637 0.853 -4.758 1 92.88 93 GLY B N 1
ATOM 2114 C CA . GLY B 1 93 ? 8.188 -0.49 -4.867 1 92.88 93 GLY B CA 1
ATOM 2115 C C . GLY B 1 93 ? 9.117 -0.848 -3.729 1 92.88 93 GLY B C 1
ATOM 2116 O O . GLY B 1 93 ? 9.656 -1.959 -3.68 1 92.88 93 GLY B O 1
ATOM 2117 N N . ILE B 1 94 ? 9.359 0.065 -2.842 1 94.94 94 ILE B N 1
ATOM 2118 C CA . ILE B 1 94 ? 10.25 -0.227 -1.72 1 94.94 94 ILE B CA 1
ATOM 2119 C C . ILE B 1 94 ? 9.43 -0.319 -0.432 1 94.94 94 ILE B C 1
ATOM 2121 O O . ILE B 1 94 ? 8.68 0.6 -0.099 1 94.94 94 ILE B O 1
ATOM 2125 N N . PHE B 1 95 ? 9.508 -1.465 0.237 1 94.25 95 PHE B N 1
ATOM 2126 C CA . PHE B 1 95 ? 8.898 -1.729 1.534 1 94.25 95 PHE B CA 1
ATOM 2127 C C . PHE B 1 95 ? 9.938 -2.236 2.527 1 94.25 95 PHE B C 1
ATOM 2129 O O . PHE B 1 95 ? 10.711 -3.146 2.217 1 94.25 95 PHE B O 1
ATOM 2136 N N . LYS B 1 96 ? 10.023 -1.646 3.695 1 95.31 96 LYS B N 1
ATOM 2137 C CA . LYS B 1 96 ? 10.961 -2.061 4.738 1 95.31 96 LYS B CA 1
ATOM 2138 C C . LYS B 1 96 ? 10.32 -1.955 6.121 1 95.31 96 LYS B C 1
ATOM 2140 O O . LYS B 1 96 ? 9.375 -1.193 6.316 1 95.31 96 LYS B O 1
ATOM 2145 N N . ARG B 1 97 ? 10.805 -2.764 6.977 1 93.94 97 ARG B N 1
ATOM 2146 C CA . ARG B 1 97 ? 10.383 -2.641 8.367 1 93.94 97 ARG B CA 1
ATOM 2147 C C . ARG B 1 97 ? 11.008 -1.412 9.023 1 93.94 97 ARG B C 1
ATOM 2149 O O . ARG B 1 97 ? 12.211 -1.193 8.922 1 93.94 97 ARG B O 1
ATOM 2156 N N . VAL B 1 98 ? 10.219 -0.668 9.609 1 96.31 98 VAL B N 1
ATOM 2157 C CA . VAL B 1 98 ? 10.664 0.525 10.32 1 96.31 98 VAL B CA 1
ATOM 2158 C C . VAL B 1 98 ? 10.125 0.507 11.75 1 96.31 98 VAL B C 1
ATOM 2160 O O . VAL B 1 98 ? 8.969 0.15 11.977 1 96.31 98 VAL B O 1
ATOM 2163 N N . ALA B 1 99 ? 10.93 0.853 12.664 1 96.81 99 ALA B N 1
ATOM 2164 C CA . ALA B 1 99 ? 10.523 0.939 14.062 1 96.81 99 ALA B CA 1
ATOM 2165 C C . ALA B 1 99 ? 10.016 2.34 14.398 1 96.81 99 ALA B C 1
ATOM 2167 O O . ALA B 1 99 ? 10.68 3.334 14.117 1 96.81 99 ALA B O 1
ATOM 2168 N N . ARG B 1 100 ? 8.789 2.367 14.93 1 97.69 100 ARG B N 1
ATOM 2169 C CA . 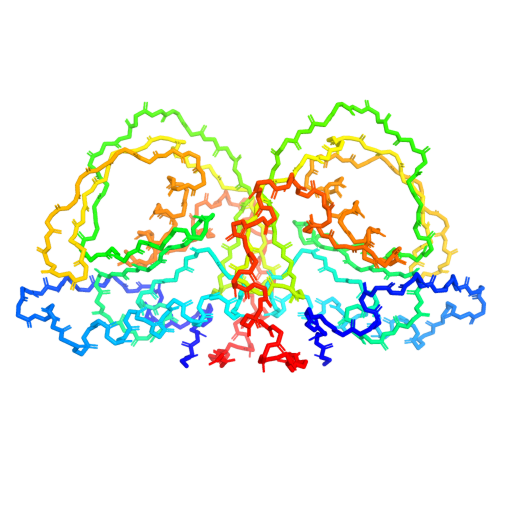ARG B 1 100 ? 8.195 3.607 15.422 1 97.69 100 ARG B CA 1
ATOM 2170 C C . ARG B 1 100 ? 7.469 3.379 16.734 1 97.69 100 ARG B C 1
ATOM 2172 O O . ARG B 1 100 ? 7.008 2.27 17.016 1 97.69 100 ARG B O 1
ATOM 2179 N N . PRO B 1 101 ? 7.383 4.512 17.562 1 98.31 101 PRO B N 1
ATOM 2180 C CA . PRO B 1 101 ? 6.492 4.391 18.719 1 98.31 101 PRO B CA 1
ATOM 2181 C C . PRO B 1 101 ? 5.09 3.924 18.344 1 98.31 101 PRO B C 1
ATOM 2183 O O . PRO B 1 101 ? 4.512 4.422 17.375 1 98.31 101 PRO B O 1
ATOM 2186 N N . ASN B 1 102 ? 4.574 2.973 19.078 1 97.75 102 ASN B N 1
ATOM 2187 C CA . ASN B 1 102 ? 3.289 2.365 18.75 1 97.75 102 ASN B CA 1
ATOM 2188 C C . ASN B 1 102 ? 2.123 3.205 19.266 1 97.75 102 ASN B C 1
ATOM 2190 O O . ASN B 1 102 ? 0.975 2.984 18.875 1 97.75 102 ASN B O 1
ATOM 2194 N N . LYS B 1 103 ? 2.4 4.117 20.156 1 98.62 103 LYS B N 1
ATOM 2195 C CA . LYS B 1 103 ? 1.391 4.984 20.75 1 98.62 103 LYS B CA 1
ATOM 2196 C C . LYS B 1 103 ? 1.937 6.391 20.969 1 98.62 103 LYS B C 1
ATOM 2198 O O . LYS B 1 103 ? 2.988 6.562 21.594 1 98.62 103 LYS B O 1
ATOM 2203 N N . ILE B 1 104 ? 1.216 7.43 20.484 1 98.88 104 ILE B N 1
ATOM 2204 C CA . ILE B 1 104 ? 1.678 8.812 20.594 1 98.88 104 ILE B CA 1
ATOM 2205 C C . ILE B 1 104 ? 0.494 9.727 20.891 1 98.88 104 ILE B C 1
ATOM 2207 O O . ILE B 1 104 ? -0.646 9.414 20.547 1 98.88 104 ILE B O 1
ATOM 2211 N N . LYS B 1 105 ? 0.762 10.805 21.5 1 98.94 105 LYS B N 1
ATOM 2212 C CA . LYS B 1 105 ? -0.166 11.922 21.609 1 98.94 105 LYS B CA 1
ATOM 2213 C C . LYS B 1 105 ? 0.157 13.016 20.594 1 98.94 105 LYS B C 1
ATOM 2215 O O . LYS B 1 105 ? 1.314 13.414 20.453 1 98.94 105 LYS B O 1
ATOM 2220 N N . VAL B 1 106 ? -0.865 13.477 19.891 1 98.94 106 VAL B N 1
ATOM 2221 C CA . VAL B 1 106 ? -0.602 14.406 18.797 1 98.94 106 VAL B CA 1
ATOM 2222 C C . VAL B 1 106 ? -1.511 15.625 18.938 1 98.94 106 VAL B C 1
ATOM 2224 O O . VAL B 1 106 ? -2.516 15.586 19.656 1 98.94 106 VAL B O 1
ATOM 2227 N N . ARG B 1 107 ? -1.13 16.688 18.297 1 98.94 107 ARG B N 1
ATOM 2228 C CA . ARG B 1 107 ? -1.92 17.906 18.141 1 98.94 107 ARG B CA 1
ATOM 2229 C C . ARG B 1 107 ? -1.857 18.422 16.719 1 98.94 107 ARG B C 1
ATOM 2231 O O . ARG B 1 107 ? -0.797 18.406 16.078 1 98.94 107 ARG B O 1
ATOM 2238 N N . TYR B 1 108 ? -2.984 18.906 16.188 1 98.94 108 TYR B N 1
ATOM 2239 C CA . TYR B 1 108 ? -3.037 19.531 14.875 1 98.94 108 TYR B CA 1
ATOM 2240 C C . TYR B 1 108 ? -4.293 20.375 14.727 1 98.94 108 TYR B C 1
ATOM 2242 O O . TYR B 1 108 ? -5.148 20.391 15.617 1 98.94 108 TYR B O 1
ATOM 2250 N N . LEU B 1 109 ? -4.363 21.188 13.695 1 98.88 109 LEU B N 1
ATOM 2251 C CA . LEU B 1 109 ? -5.59 21.875 13.312 1 98.88 109 LEU B CA 1
ATOM 2252 C C . LEU B 1 109 ? -6.355 21.078 12.258 1 98.88 109 LEU B C 1
ATOM 2254 O O . LEU B 1 109 ? -5.758 20.531 11.336 1 98.88 109 LEU B O 1
ATOM 2258 N N . ASP B 1 110 ? -7.656 21.031 12.406 1 98.56 110 ASP B N 1
ATOM 2259 C CA . ASP B 1 110 ? -8.453 20.391 11.367 1 98.56 110 ASP B CA 1
ATOM 2260 C C . ASP B 1 110 ? -8.727 21.359 10.211 1 98.56 110 ASP B C 1
ATOM 2262 O O . ASP B 1 110 ? -8.188 22.469 10.18 1 98.56 110 ASP B O 1
ATOM 2266 N N . GLU B 1 111 ? -9.508 20.953 9.242 1 98 111 GLU B N 1
ATOM 2267 C CA . GLU B 1 111 ? -9.695 21.703 8 1 98 111 GLU B CA 1
ATOM 2268 C C . GLU B 1 111 ? -10.461 23 8.258 1 98 111 GLU B C 1
ATOM 2270 O O . GLU B 1 111 ? -10.508 23.875 7.391 1 98 111 GLU B O 1
ATOM 2275 N N . ASN B 1 112 ? -10.992 23.188 9.484 1 97.19 112 ASN B N 1
ATOM 2276 C CA . ASN B 1 112 ? -11.695 24.406 9.859 1 97.19 112 ASN B CA 1
ATOM 2277 C C . ASN B 1 112 ? -10.867 25.266 10.812 1 97.19 112 ASN B C 1
ATOM 2279 O O . ASN B 1 112 ? -11.336 26.312 11.281 1 97.19 112 ASN B O 1
ATOM 2283 N N . GLY B 1 113 ? -9.688 24.766 11.156 1 97.94 113 GLY B N 1
ATOM 2284 C CA . GLY B 1 113 ? -8.781 25.531 12 1 97.94 113 GLY B CA 1
ATOM 2285 C C . GLY B 1 113 ? -8.961 25.266 13.477 1 97.94 113 GLY B C 1
ATOM 2286 O O . GLY B 1 113 ? -8.398 25.969 14.32 1 97.94 113 GLY B O 1
ATOM 2287 N N . ASN B 1 114 ? -9.727 24.266 13.797 1 98.38 114 ASN B N 1
ATOM 2288 C CA . ASN B 1 114 ? -9.906 23.891 15.195 1 98.38 114 ASN B CA 1
ATOM 2289 C C . ASN B 1 114 ? -8.773 23 15.688 1 98.38 114 ASN B C 1
ATOM 2291 O O . ASN B 1 114 ? -8.305 22.125 14.961 1 98.38 114 ASN B O 1
ATOM 2295 N N . VAL B 1 115 ? -8.445 23.203 16.938 1 98.62 115 VAL B N 1
ATOM 2296 C CA . VAL B 1 115 ? -7.391 22.406 17.547 1 98.62 115 VAL B CA 1
ATOM 2297 C C . VAL B 1 115 ? -7.922 21 17.875 1 98.62 115 VAL B C 1
ATOM 2299 O O . VAL B 1 115 ? -9 20.875 18.453 1 98.62 115 VAL B O 1
ATOM 2302 N N . VAL B 1 116 ? -7.188 20 17.469 1 98.81 116 VAL B N 1
ATOM 2303 C CA . VAL B 1 116 ? -7.477 18.609 17.828 1 98.81 116 VAL B CA 1
ATOM 2304 C C . VAL B 1 116 ? -6.289 18.016 18.578 1 98.81 116 VAL B C 1
ATOM 2306 O O . VAL B 1 116 ? -5.148 18.094 18.125 1 98.81 116 VAL B O 1
ATOM 2309 N N . GLU B 1 117 ? -6.48 17.516 19.703 1 98.81 117 GLU B N 1
ATOM 2310 C CA . GLU B 1 117 ? -5.516 16.719 20.453 1 98.81 117 GLU B CA 1
ATOM 2311 C C . GLU B 1 117 ? -6.031 15.305 20.688 1 98.81 117 GLU B C 1
ATOM 2313 O O . GLU B 1 117 ? -7.16 15.117 21.156 1 98.81 117 GLU B O 1
ATOM 2318 N N . GLU B 1 118 ? -5.25 14.344 20.359 1 98.81 118 GLU B N 1
ATOM 2319 C CA . GLU B 1 118 ? -5.719 12.969 20.547 1 98.81 118 GLU B CA 1
ATOM 2320 C C . GLU B 1 118 ? -4.551 12 20.672 1 98.81 118 GLU B C 1
ATOM 2322 O O . GLU B 1 118 ? -3.414 12.344 20.344 1 98.81 118 GLU B O 1
ATOM 2327 N N . VAL B 1 119 ? -4.855 10.836 21.234 1 98.81 119 VAL B N 1
ATOM 2328 C CA . VAL B 1 119 ? -3.895 9.742 21.297 1 98.81 119 VAL B CA 1
ATOM 2329 C C . VAL B 1 119 ? -4.109 8.797 20.109 1 98.81 119 VAL B C 1
ATOM 2331 O O . VAL B 1 119 ? -5.246 8.445 19.781 1 98.81 119 VAL B O 1
ATOM 2334 N N . MET B 1 120 ? -3.029 8.461 19.375 1 98.31 120 MET B N 1
ATOM 2335 C CA . MET B 1 120 ? -3.053 7.523 18.25 1 98.31 120 MET B CA 1
ATOM 2336 C C . MET B 1 120 ? -2.221 6.285 18.562 1 98.31 120 MET B C 1
ATOM 2338 O O . MET B 1 120 ? -1.192 6.375 19.25 1 98.31 120 MET B O 1
ATOM 2342 N N . GLU B 1 121 ? -2.729 5.215 18.109 1 97.31 121 GLU B N 1
ATOM 2343 C CA . GLU B 1 121 ? -2.02 3.955 18.312 1 97.31 121 GLU B CA 1
ATOM 2344 C C . GLU B 1 121 ? -1.994 3.119 17.047 1 97.31 121 GLU B C 1
ATOM 2346 O O . GLU B 1 121 ? -2.801 3.338 16.141 1 97.31 121 GLU B O 1
ATOM 2351 N N . GLY B 1 122 ? -1.042 2.182 17.031 1 94.69 122 GLY B N 1
ATOM 2352 C CA . GLY B 1 122 ? -0.989 1.259 15.898 1 94.69 122 GLY B CA 1
ATOM 2353 C C . GLY B 1 122 ? -0.807 1.955 14.57 1 94.69 122 GLY B C 1
ATOM 2354 O O . GLY B 1 122 ? 0.081 2.797 14.414 1 94.69 122 GLY B O 1
ATOM 2355 N N . LEU B 1 123 ? -1.673 1.631 13.633 1 94.69 123 LEU B N 1
ATOM 2356 C CA . LEU B 1 123 ? -1.537 2.121 12.266 1 94.69 123 LEU B CA 1
ATOM 2357 C C . LEU B 1 123 ? -1.692 3.637 12.219 1 94.69 123 LEU B C 1
ATOM 2359 O O . LEU B 1 123 ? -0.999 4.309 11.453 1 94.69 123 LEU B O 1
ATOM 2363 N N . TRP B 1 124 ? -2.549 4.172 13.062 1 97.75 124 TRP B N 1
ATOM 2364 C CA . TRP B 1 124 ? -2.725 5.621 13.125 1 97.75 124 TRP B CA 1
ATOM 2365 C C . TRP B 1 124 ? -1.436 6.305 13.562 1 97.75 124 TRP B C 1
ATOM 2367 O O . TRP B 1 124 ? -1.012 7.297 12.961 1 97.75 124 TRP B O 1
ATOM 2377 N N . ALA B 1 125 ? -0.864 5.762 14.609 1 98.5 125 ALA B N 1
ATOM 2378 C CA . ALA B 1 125 ? 0.376 6.324 15.133 1 98.5 125 ALA B CA 1
ATOM 2379 C C . ALA B 1 125 ? 1.492 6.262 14.094 1 98.5 125 ALA B C 1
ATOM 2381 O O . ALA B 1 125 ? 2.197 7.25 13.875 1 98.5 125 ALA B O 1
ATOM 2382 N N . LYS B 1 126 ? 1.609 5.16 13.438 1 97.56 126 LYS B N 1
ATOM 2383 C CA . LYS B 1 126 ? 2.646 4.961 12.43 1 97.56 126 LYS B CA 1
ATOM 2384 C C . LYS B 1 126 ? 2.467 5.918 11.258 1 97.56 126 LYS B C 1
ATOM 2386 O O . LYS B 1 126 ? 3.416 6.586 10.844 1 97.56 126 LYS B O 1
ATOM 2391 N N . ALA B 1 127 ? 1.229 6.012 10.711 1 98.31 127 ALA B N 1
ATOM 2392 C CA . ALA B 1 127 ? 0.944 6.863 9.562 1 98.31 127 ALA B CA 1
ATOM 2393 C C . ALA B 1 127 ? 1.201 8.328 9.891 1 98.31 127 ALA B C 1
ATOM 2395 O O . ALA B 1 127 ? 1.785 9.062 9.078 1 98.31 127 ALA B O 1
ATOM 2396 N N . PHE B 1 128 ? 0.799 8.75 11.078 1 98.88 128 PHE B N 1
ATOM 2397 C CA . PHE B 1 128 ? 1 10.133 11.5 1 98.88 128 PHE B CA 1
ATOM 2398 C C . PHE B 1 128 ? 2.484 10.469 11.57 1 98.88 128 PHE B C 1
ATOM 2400 O O . PHE B 1 128 ? 2.912 11.516 11.094 1 98.88 128 PHE B O 1
ATOM 2407 N N . GLN B 1 129 ? 3.23 9.57 12.18 1 98.88 129 GLN B N 1
ATOM 2408 C CA . GLN B 1 129 ? 4.672 9.758 12.281 1 98.88 129 GLN B CA 1
ATOM 2409 C C . GLN B 1 129 ? 5.324 9.781 10.898 1 98.88 129 GLN B C 1
ATOM 2411 O O . GLN B 1 129 ? 6.188 10.617 10.633 1 98.88 129 GLN B O 1
ATOM 2416 N N . HIS B 1 130 ? 4.902 8.875 10.008 1 98.75 130 HIS B N 1
ATOM 2417 C CA . HIS B 1 130 ? 5.422 8.805 8.648 1 98.75 130 HIS B CA 1
ATOM 2418 C C . HIS B 1 130 ? 5.199 10.117 7.91 1 98.75 130 HIS B C 1
ATOM 2420 O O . HIS B 1 130 ? 6.133 10.688 7.34 1 98.75 130 HIS B O 1
ATOM 2426 N N . GLU B 1 131 ? 3.928 10.617 7.949 1 98.94 131 GLU B N 1
ATOM 2427 C CA . GLU B 1 131 ? 3.609 11.859 7.246 1 98.94 131 GLU B CA 1
ATOM 2428 C C . GLU B 1 131 ? 4.293 13.055 7.898 1 98.94 131 GLU B C 1
ATOM 2430 O O . GLU B 1 131 ? 4.672 14.008 7.219 1 98.94 131 GLU B O 1
ATOM 2435 N N . THR B 1 132 ? 4.473 13.031 9.234 1 98.88 132 THR B N 1
ATOM 2436 C CA . THR B 1 132 ? 5.219 14.078 9.914 1 98.88 132 THR B CA 1
ATOM 2437 C C . THR B 1 132 ? 6.672 14.102 9.453 1 98.88 132 THR B C 1
ATOM 2439 O O . THR B 1 132 ? 7.246 15.172 9.25 1 98.88 132 THR B O 1
ATOM 2442 N N . ASP B 1 133 ? 7.285 12.953 9.328 1 98.81 133 ASP B N 1
ATOM 2443 C CA . ASP B 1 133 ? 8.625 12.883 8.75 1 98.81 133 ASP B CA 1
ATOM 2444 C C . ASP B 1 133 ? 8.672 13.586 7.391 1 98.81 133 ASP B C 1
ATOM 2446 O O . ASP B 1 133 ? 9.602 14.344 7.109 1 98.81 133 ASP B O 1
ATOM 2450 N N . HIS B 1 134 ? 7.676 13.367 6.582 1 98.88 134 HIS B N 1
ATOM 2451 C CA . HIS B 1 134 ? 7.645 13.977 5.258 1 98.88 134 HIS B CA 1
ATOM 2452 C C . HIS B 1 134 ? 7.707 15.5 5.348 1 98.88 134 HIS B C 1
ATOM 2454 O O . HIS B 1 134 ? 8.555 16.125 4.715 1 98.88 134 HIS B O 1
ATOM 2460 N N . ILE B 1 135 ? 6.883 16.094 6.141 1 98.81 135 ILE B N 1
ATOM 2461 C CA . ILE B 1 135 ? 6.828 17.547 6.164 1 98.81 135 ILE B CA 1
ATOM 2462 C C . ILE B 1 135 ? 8.031 18.094 6.926 1 98.81 135 ILE B C 1
ATOM 2464 O O . ILE B 1 135 ? 8.258 19.312 6.961 1 98.81 135 ILE B O 1
ATOM 2468 N N . ASN B 1 136 ? 8.781 17.281 7.555 1 98.75 136 ASN B N 1
ATOM 2469 C CA . ASN B 1 136 ? 10.062 17.672 8.141 1 98.75 136 ASN B CA 1
ATOM 2470 C C . ASN B 1 136 ? 11.219 17.438 7.176 1 98.75 136 ASN B C 1
ATOM 2472 O O . ASN B 1 136 ? 12.383 17.578 7.543 1 98.75 136 ASN B O 1
ATOM 2476 N N . GLY B 1 137 ? 10.938 17.047 5.977 1 98.38 137 GLY B N 1
ATOM 2477 C CA . GLY B 1 137 ? 11.953 16.828 4.961 1 98.38 137 GLY B CA 1
ATOM 2478 C C . GLY B 1 137 ? 12.672 15.5 5.102 1 98.38 137 GLY B C 1
ATOM 2479 O O . GLY B 1 137 ? 13.812 15.352 4.664 1 98.38 137 GLY B O 1
ATOM 2480 N N . MET B 1 138 ? 12.023 14.562 5.754 1 98.19 138 MET B N 1
ATOM 2481 C CA . MET B 1 138 ? 12.578 13.227 5.965 1 98.19 138 MET B CA 1
ATOM 2482 C C . MET B 1 138 ? 11.688 12.164 5.324 1 98.19 138 MET B C 1
ATOM 2484 O O . MET B 1 138 ? 10.5 12.398 5.098 1 98.19 138 MET B O 1
ATOM 2488 N N . MET B 1 139 ? 12.281 11.016 5.004 1 97.81 139 MET B N 1
ATOM 2489 C CA . MET B 1 139 ? 11.555 9.867 4.473 1 97.81 139 MET B CA 1
ATOM 2490 C C . MET B 1 139 ? 11.836 8.617 5.301 1 97.81 139 MET B C 1
ATOM 2492 O O . MET B 1 139 ? 12.812 8.57 6.047 1 97.81 139 MET B O 1
ATOM 2496 N N . PHE B 1 140 ? 10.984 7.605 5.148 1 97.81 140 PHE B N 1
ATOM 2497 C CA . PHE B 1 140 ? 11.094 6.43 6.004 1 97.81 140 PHE B CA 1
ATOM 2498 C C . PHE B 1 140 ? 12.43 5.727 5.789 1 97.81 140 PHE B C 1
ATOM 2500 O O . PHE B 1 140 ? 12.938 5.059 6.691 1 97.81 140 PHE B O 1
ATOM 2507 N N . ILE B 1 141 ? 13.062 5.895 4.641 1 96.75 141 ILE B N 1
ATOM 2508 C CA . ILE B 1 141 ? 14.32 5.23 4.336 1 96.75 141 ILE B CA 1
ATOM 2509 C C . ILE B 1 141 ? 15.438 5.824 5.188 1 96.75 141 ILE B C 1
ATOM 2511 O O . ILE B 1 141 ? 16.5 5.215 5.348 1 96.75 141 ILE B O 1
ATOM 2515 N N . ASP B 1 142 ? 15.234 7.059 5.68 1 97.31 142 ASP B N 1
ATOM 2516 C CA . ASP B 1 142 ? 16.219 7.703 6.547 1 97.31 142 ASP B CA 1
ATOM 2517 C C . ASP B 1 142 ? 16.281 7.012 7.906 1 97.31 142 ASP B C 1
ATOM 2519 O O . ASP B 1 142 ? 17.234 7.219 8.672 1 97.31 142 ASP B O 1
ATOM 2523 N N . ARG B 1 143 ? 15.312 6.199 8.227 1 96.5 143 ARG B N 1
ATOM 2524 C CA . ARG B 1 143 ? 15.242 5.527 9.523 1 96.5 143 ARG B CA 1
ATOM 2525 C C . ARG B 1 143 ? 15.781 4.105 9.43 1 96.5 143 ARG B C 1
ATOM 2527 O O . ARG B 1 143 ? 15.852 3.396 10.438 1 96.5 143 ARG B O 1
ATOM 2534 N N . LEU B 1 144 ? 16.172 3.703 8.312 1 96.69 144 LEU B N 1
ATOM 2535 C CA . LEU B 1 144 ? 16.672 2.352 8.117 1 96.69 144 LEU B CA 1
ATOM 2536 C C . LEU B 1 144 ? 18.109 2.229 8.625 1 96.69 144 LEU B C 1
ATOM 2538 O O . LEU B 1 144 ? 18.859 3.207 8.617 1 96.69 144 LEU B O 1
ATOM 2542 N N . SER B 1 145 ? 18.484 1.104 9.047 1 95.44 145 SER B N 1
ATOM 2543 C CA . SER B 1 145 ? 19.875 0.822 9.391 1 95.44 145 SER B CA 1
ATOM 2544 C C . SER B 1 145 ? 20.797 0.961 8.18 1 95.44 145 SER B C 1
ATOM 2546 O O . SER B 1 145 ? 20.328 0.887 7.039 1 95.44 145 SER B O 1
ATOM 2548 N N . PRO B 1 146 ? 22.078 1.161 8.43 1 95.88 146 PRO B N 1
ATOM 2549 C CA . PRO B 1 146 ? 23.031 1.257 7.316 1 95.88 146 PRO B CA 1
ATOM 2550 C C . PRO B 1 146 ? 22.969 0.041 6.391 1 95.88 146 PRO B C 1
ATOM 2552 O O . PRO B 1 146 ? 23.031 0.188 5.168 1 95.88 146 PRO B O 1
ATOM 2555 N N . ILE B 1 147 ? 22.891 -1.105 6.91 1 94.62 147 ILE B N 1
ATOM 2556 C CA . ILE B 1 147 ? 22.828 -2.336 6.129 1 94.62 147 ILE B CA 1
ATOM 2557 C C . ILE B 1 147 ? 21.594 -2.326 5.23 1 94.62 147 ILE B C 1
ATOM 2559 O O . ILE B 1 147 ? 21.688 -2.611 4.035 1 94.62 147 ILE B O 1
ATOM 2563 N N . ASN B 1 148 ? 20.422 -1.93 5.793 1 94.19 148 ASN B N 1
ATOM 2564 C CA . ASN B 1 148 ? 19.188 -1.884 5.02 1 94.19 148 ASN B CA 1
ATOM 2565 C C . ASN B 1 148 ? 19.25 -0.8 3.945 1 94.19 148 ASN B C 1
ATOM 2567 O O . ASN B 1 148 ? 18.703 -0.979 2.852 1 94.19 148 ASN B O 1
ATOM 2571 N N . LYS B 1 149 ? 19.875 0.279 4.262 1 95.31 149 LYS B N 1
ATOM 2572 C CA . LYS B 1 149 ? 20.047 1.331 3.266 1 95.31 149 LYS B CA 1
ATOM 2573 C C . LYS B 1 149 ? 20.891 0.836 2.09 1 95.31 149 LYS B C 1
ATOM 2575 O O . LYS B 1 149 ? 20.578 1.118 0.933 1 95.31 149 LYS B O 1
ATOM 2580 N N . SER B 1 150 ? 21.891 0.104 2.42 1 95.25 150 SER B N 1
ATOM 2581 C CA . SER B 1 150 ? 22.766 -0.434 1.378 1 95.25 150 SER B CA 1
ATOM 2582 C C . SER B 1 150 ? 22 -1.404 0.475 1 95.25 150 SER B C 1
ATOM 2584 O O . SER B 1 150 ? 22.219 -1.428 -0.738 1 95.25 150 SER B O 1
ATOM 2586 N N . LEU B 1 151 ? 21.125 -2.066 1.036 1 93.5 151 LEU B N 1
ATOM 2587 C CA . LEU B 1 151 ? 20.391 -3.09 0.306 1 93.5 151 LEU B CA 1
ATOM 2588 C C . LEU B 1 151 ? 19.438 -2.455 -0.701 1 93.5 151 LEU B C 1
ATOM 2590 O O . LEU B 1 151 ? 19.109 -3.062 -1.722 1 93.5 151 LEU B O 1
ATOM 2594 N N . ILE B 1 152 ? 18.953 -1.235 -0.424 1 94.75 152 ILE B N 1
ATOM 2595 C CA . ILE B 1 152 ? 17.969 -0.626 -1.312 1 94.75 152 ILE B CA 1
ATOM 2596 C C . ILE B 1 152 ? 18.656 0.404 -2.209 1 94.75 152 ILE B C 1
ATOM 2598 O O . ILE B 1 152 ? 18 1.054 -3.029 1 94.75 152 ILE B O 1
ATOM 2602 N N . ARG B 1 153 ? 19.938 0.579 -2.127 1 94.62 153 ARG B N 1
ATOM 2603 C CA . ARG B 1 153 ? 20.672 1.629 -2.822 1 94.62 153 ARG B CA 1
ATOM 2604 C C . ARG B 1 153 ? 20.469 1.542 -4.328 1 94.62 153 ARG B C 1
ATOM 2606 O O . ARG B 1 153 ? 20.172 2.549 -4.98 1 94.62 153 ARG B O 1
ATOM 2613 N N . LYS B 1 154 ? 20.594 0.349 -4.875 1 93.06 154 LYS B N 1
ATOM 2614 C CA . LYS B 1 154 ? 20.453 0.159 -6.316 1 93.06 154 LYS B CA 1
ATOM 2615 C C . LYS B 1 154 ? 19.047 0.505 -6.781 1 93.06 154 LYS B C 1
ATOM 2617 O O . LYS B 1 154 ? 18.875 1.136 -7.828 1 93.06 154 LYS B O 1
ATOM 2622 N N . ARG B 1 155 ? 18.094 0.09 -6.027 1 93.25 155 ARG B N 1
ATOM 2623 C CA . ARG B 1 155 ? 16.703 0.381 -6.359 1 93.25 155 ARG B CA 1
ATOM 2624 C C . ARG B 1 155 ? 16.422 1.879 -6.301 1 93.25 155 ARG B C 1
ATOM 2626 O O . ARG B 1 155 ? 15.727 2.422 -7.156 1 93.25 155 ARG B O 1
ATOM 2633 N N . LEU B 1 156 ? 16.953 2.51 -5.254 1 94.25 156 LEU B N 1
ATOM 2634 C CA . LEU B 1 156 ? 16.797 3.953 -5.129 1 94.25 156 LEU B CA 1
ATOM 2635 C C . LEU B 1 156 ? 17.406 4.676 -6.324 1 94.25 156 LEU B C 1
ATOM 2637 O O . LEU B 1 156 ? 16.828 5.648 -6.824 1 94.25 156 LEU B O 1
ATOM 2641 N N . GLU B 1 157 ? 18.5 4.148 -6.797 1 93.88 157 GLU B N 1
ATOM 2642 C CA . GLU B 1 157 ? 19.156 4.73 -7.969 1 93.88 157 GLU B CA 1
ATOM 2643 C C . GLU B 1 157 ? 18.281 4.582 -9.211 1 93.88 157 GLU B C 1
ATOM 2645 O O . GLU B 1 157 ? 18.203 5.492 -10.039 1 93.88 157 GLU B O 1
ATOM 2650 N N . ASN B 1 158 ? 17.672 3.475 -9.312 1 91 158 ASN B N 1
ATOM 2651 C CA . ASN B 1 158 ? 16.766 3.244 -10.445 1 91 158 ASN B CA 1
ATOM 2652 C C . ASN B 1 158 ? 15.57 4.188 -10.406 1 91 158 ASN B C 1
ATOM 2654 O O . ASN B 1 158 ? 15.148 4.703 -11.445 1 91 158 ASN B O 1
ATOM 2658 N N . ILE B 1 159 ? 14.984 4.359 -9.227 1 91 159 ILE B N 1
ATOM 2659 C CA . ILE B 1 159 ? 13.867 5.285 -9.055 1 91 159 ILE B CA 1
ATOM 2660 C C . ILE B 1 159 ? 14.305 6.695 -9.438 1 91 159 ILE B C 1
ATOM 2662 O O . ILE B 1 159 ? 13.57 7.422 -10.102 1 91 159 ILE B O 1
ATOM 2666 N N . LYS B 1 160 ? 15.523 7 -9.047 1 88.69 160 LYS B N 1
ATOM 2667 C CA . LYS B 1 160 ? 16.078 8.32 -9.328 1 88.69 160 LYS B CA 1
ATOM 2668 C C . LYS B 1 160 ? 16.172 8.562 -10.836 1 88.69 160 LYS B C 1
ATOM 2670 O O . LYS B 1 160 ? 15.836 9.648 -11.312 1 88.69 160 LYS B O 1
ATOM 2675 N N . ARG B 1 161 ? 16.562 7.57 -11.57 1 85.88 161 ARG B N 1
ATOM 2676 C CA . ARG B 1 161 ? 16.781 7.684 -13.008 1 85.88 161 ARG B CA 1
ATOM 2677 C C . ARG B 1 161 ? 15.453 7.844 -13.742 1 85.88 161 ARG B C 1
ATOM 2679 O O . ARG B 1 161 ? 15.391 8.469 -14.805 1 85.88 161 ARG B O 1
ATOM 2686 N N . HIS B 1 162 ? 14.414 7.371 -13.133 1 79.25 162 HIS B N 1
ATOM 2687 C CA . HIS B 1 162 ? 13.102 7.414 -13.773 1 79.25 162 HIS B CA 1
ATOM 2688 C C . HIS B 1 162 ? 12.125 8.273 -12.977 1 79.25 162 HIS B C 1
ATOM 2690 O O . HIS B 1 162 ? 10.922 8.008 -12.969 1 79.25 162 HIS B O 1
ATOM 2696 N N . SER B 1 163 ? 12.75 9.266 -12.305 1 82.81 163 SER B N 1
ATOM 2697 C CA . SER B 1 163 ? 11.984 10.039 -11.328 1 82.81 163 SER B CA 1
ATOM 2698 C C . SER B 1 163 ? 11.086 11.062 -12.016 1 82.81 163 SER B C 1
ATOM 2700 O O . SER B 1 163 ? 11.578 12.039 -12.578 1 82.81 163 SER B O 1
ATOM 2702 N N . LYS B 1 164 ? 9.984 10.812 -12.391 1 89.38 164 LYS B N 1
ATOM 2703 C CA . LYS B 1 164 ? 8.938 11.734 -12.82 1 89.38 164 LYS B CA 1
ATOM 2704 C C . LYS B 1 164 ? 7.746 11.703 -11.867 1 89.38 164 LYS B C 1
ATOM 2706 O O . LYS B 1 164 ? 7.426 10.656 -11.305 1 89.38 164 LYS B O 1
ATOM 2711 N N . PRO B 1 165 ? 7.199 12.898 -11.656 1 93.19 165 PRO B N 1
ATOM 2712 C CA . PRO B 1 165 ? 5.977 12.875 -10.852 1 93.19 165 PRO B CA 1
ATOM 2713 C C . PRO B 1 165 ? 4.918 11.922 -11.414 1 93.19 165 PRO B C 1
ATOM 2715 O O . PRO B 1 165 ? 4.793 11.789 -12.633 1 93.19 165 PRO B O 1
ATOM 2718 N N . ARG B 1 166 ? 4.285 11.234 -10.562 1 92.75 166 ARG B N 1
ATOM 2719 C CA . ARG B 1 166 ? 3.238 10.297 -10.961 1 92.75 166 ARG B CA 1
ATOM 2720 C C . ARG B 1 166 ? 1.869 10.969 -10.945 1 92.75 166 ARG B C 1
ATOM 2722 O O . ARG B 1 166 ? 1.492 11.602 -9.953 1 92.75 166 ARG B O 1
ATOM 2729 N N . GLU B 1 167 ? 1.172 10.742 -12.016 1 91.94 167 GLU B N 1
ATOM 2730 C CA . GLU B 1 167 ? -0.131 11.391 -12.133 1 91.94 167 GLU B CA 1
ATOM 2731 C C . GLU B 1 167 ? -1.252 10.461 -11.672 1 91.94 167 GLU B C 1
ATOM 2733 O O . GLU B 1 167 ? -1.252 9.273 -11.992 1 91.94 167 GLU B O 1
ATOM 2738 N N . PHE B 1 168 ? -2.076 11.07 -10.844 1 89.75 168 PHE B N 1
ATOM 2739 C CA . PHE B 1 168 ? -3.24 10.328 -10.383 1 89.75 168 PHE B CA 1
ATOM 2740 C C . PHE B 1 168 ? -4.516 11.133 -10.594 1 89.75 168 PHE B C 1
ATOM 2742 O O . PHE B 1 168 ? -4.484 12.367 -10.609 1 89.75 168 PHE B O 1
#

Radius of gyration: 20.1 Å; Cα contacts (8 Å, |Δi|>4): 715; chains: 2; bounding box: 45×60×48 Å

InterPro domains:
  IPR023635 Peptide deformylase [MF_00163] (1-159)
  IPR023635 Peptide deformylase [PF01327] (2-149)
  IPR023635 Peptide deformylase [PIRSF004749] (2-166)
  IPR023635 Peptide deformylase [PR01576] (32-61)
  IPR023635 Peptide deformylase [PR01576] (86-97)
  IPR023635 Peptide deformylase [PR01576] (98-116)
  IPR023635 Peptide deformylase [PR01576] (117-146)
  IPR023635 Peptide deformylase [PTHR10458] (3-161)
  IPR023635 Peptide deformylase [TIGR00079] (2-156)
  IPR023635 Peptide deformylase [cd00487] (3-140)
  IPR036821 Peptide deformylase superfamily [G3DSA:3.90.45.10] (1-167)
  IPR036821 Peptide deformylase superfamily [SSF56420] (2-161)

Foldseek 3Di:
DWFFAPPPQLQQDQAAADDPVVLDPVVVVVQVVQVVVCVVLVHQKDAQSRVPHRYGWMWGDDPNDIFTFGPKDWDFQDAFWDWDWDDDSRYPPDIDTAIDRQKTWMWGAGSNGDIDIDMDGHPRRVRVVQNNCRNRSHHRLVRDDPVVVVVCVVVSVVCVVVGDIHDD/DWFFAPPPQLQQDQAAADDPVVLDPVVVVVQVVQVVVCVVLVHQKDAQSRVPHRYGWMWGDDPNDIFTFGPKDWDFQDAFWDWDWDDDSRYPPDIDTAIDRQKTWMWGAGSNGDIDIDMDGHPRRVRVVQNNCRNRSHHRLVRDDPVVVVVCVVVSVVCVVVGDIHDD

Nearest PDB structures (foldseek):
  1lme-assembly2_B  TM=9.743E-01  e=1.010E-16  Thermotoga maritima
  4dr9-assembly1_A  TM=9.337E-01  e=6.852E-16  Synechococcus elongatus PCC 6301
  6jff-assembly2_B  TM=9.459E-01  e=4.136E-13  Pseudomonas aeruginosa
  5mte-assembly2_B  TM=9.479E-01  e=4.662E-13  Vibrio phage VP16T
  6il2-assembly1_A  TM=9.379E-01  e=5.255E-13  Xanthomonas oryzae pv. oryzae KACC 10331

Organism: NCBI:txid187101

Sequence (336 aa):
MNIQVYEAKILRTKSTPLEKEEINDELRKTLDEMVETMRLANGVGLASNQVDIDRRYFVLEIDEIVKKCINPEILEVLDDNVEMEEGCLSIPGIFKRVARPNKIKVRYLDENGNVVEEVMEGLWAKAFQHETDHINGMMFIDRLSPINKSLIRKRLENIKRHSKPREFMNIQVYEAKILRTKSTPLEKEEINDELRKTLDEMVETMRLANGVGLASNQVDIDRRYFVLEIDEIVKKCINPEILEVLDDNVEMEEGCLSIPGIFKRVARPNKIKVRYLDENGNVVEEVMEGLWAKAFQHETDHINGMMFIDRLSPINKSLIRKRLENIKRHSKPREF

Solvent-accessible surface area (backbone atoms only — not comparable to full-atom values): 17662 Å² total; per-residue (Å²): 99,46,39,39,28,53,84,46,66,55,47,57,35,63,33,40,73,72,54,75,84,61,61,38,70,70,46,45,51,50,53,53,51,47,50,53,37,24,21,70,54,51,43,51,54,46,30,29,28,40,54,76,33,75,35,26,35,35,37,37,47,59,76,90,43,74,47,52,34,34,54,61,43,79,75,43,78,74,45,64,68,43,74,42,79,41,69,44,92,37,43,55,52,47,50,47,70,43,70,38,49,34,22,31,32,35,37,24,22,39,75,85,63,47,81,45,73,49,80,32,48,52,69,56,20,44,50,51,51,53,42,49,33,32,34,58,22,36,56,78,70,76,71,44,52,72,71,58,43,60,71,43,44,66,58,52,51,51,46,48,76,65,49,54,64,42,81,88,99,45,38,38,28,52,82,47,65,54,46,57,37,61,34,42,71,72,55,75,86,60,60,38,72,68,46,45,51,53,52,53,51,48,50,54,37,24,21,69,55,52,42,53,54,46,32,30,30,39,52,75,33,75,35,27,34,34,37,37,47,59,76,89,42,74,45,52,34,32,54,62,42,79,75,44,80,73,44,64,67,42,74,41,79,41,70,44,92,36,43,55,51,49,51,45,70,42,70,39,48,36,22,31,32,36,37,24,22,39,74,85,63,47,82,44,74,50,77,32,47,53,70,55,21,45,50,52,52,54,43,50,34,32,35,58,21,35,55,78,70,76,70,43,54,71,69,59,42,60,71,43,44,67,58,51,50,52,46,47,75,66,51,53,64,42,80,85

pLDDT: mean 96.56, std 3.07, range [79.25, 98.94]